Protein AF-A0A2W4PK71-F1 (afdb_monomer_lite)

Radius of gyration: 45.92 Å; chains: 1; bounding box: 106×25×136 Å

pLDDT: mean 79.55, std 15.67, range [43.38, 96.06]

Structure (mmCIF, N/CA/C/O backbone):
data_AF-A0A2W4PK71-F1
#
_entry.id   AF-A0A2W4PK71-F1
#
loop_
_atom_site.group_PDB
_atom_site.id
_atom_site.type_symbol
_atom_site.label_atom_id
_atom_site.label_alt_id
_atom_site.label_comp_id
_atom_site.label_asym_id
_atom_site.label_entity_id
_atom_site.label_seq_id
_atom_site.pdbx_PDB_ins_code
_atom_site.Cartn_x
_atom_site.Cartn_y
_atom_site.Cartn_z
_atom_site.occupancy
_atom_site.B_iso_or_equiv
_atom_site.auth_seq_id
_atom_site.auth_comp_id
_atom_site.auth_asym_id
_atom_site.auth_atom_id
_atom_site.pdbx_PDB_model_num
ATOM 1 N N . MET A 1 1 ? 12.249 1.395 -29.328 1.00 83.50 1 MET A N 1
ATOM 2 C CA . MET A 1 1 ? 13.472 1.569 -30.138 1.00 83.50 1 MET A CA 1
ATOM 3 C C . MET A 1 1 ? 14.227 2.794 -29.646 1.00 83.50 1 MET A C 1
ATOM 5 O O . MET A 1 1 ? 13.610 3.638 -28.986 1.00 83.50 1 MET A O 1
ATOM 9 N N . SER A 1 2 ? 15.537 2.849 -29.885 1.00 88.56 2 SER A N 1
ATOM 10 C CA . SER A 1 2 ? 16.340 4.045 -29.620 1.00 88.56 2 SER A CA 1
ATOM 11 C C . SER A 1 2 ? 15.931 5.178 -30.562 1.00 88.56 2 SER A C 1
ATOM 13 O O . SER A 1 2 ? 15.361 4.944 -31.632 1.00 88.56 2 SER A O 1
ATOM 15 N N . ARG A 1 3 ? 16.156 6.418 -30.132 1.00 90.94 3 ARG A N 1
ATOM 16 C CA . ARG A 1 3 ? 15.997 7.608 -30.974 1.00 90.94 3 ARG A CA 1
ATOM 17 C C . ARG A 1 3 ? 17.263 7.809 -31.824 1.00 90.94 3 ARG A C 1
ATOM 19 O O . ARG A 1 3 ? 18.341 7.396 -31.398 1.00 90.94 3 ARG A O 1
ATOM 26 N N . PRO A 1 4 ? 17.172 8.446 -33.006 1.00 86.12 4 PRO A N 1
ATOM 27 C CA . PRO A 1 4 ? 18.359 8.792 -33.785 1.00 86.12 4 PRO A CA 1
ATOM 28 C C . PRO A 1 4 ? 19.346 9.615 -32.945 1.00 86.12 4 PRO A C 1
ATOM 30 O O . PRO A 1 4 ? 18.946 10.593 -32.319 1.00 86.12 4 PRO A O 1
ATOM 33 N N . GLY A 1 5 ? 20.616 9.204 -32.915 1.00 86.00 5 GLY A N 1
ATOM 34 C CA . GLY A 1 5 ? 21.666 9.864 -32.127 1.00 86.00 5 GLY A CA 1
ATOM 35 C C . GLY A 1 5 ? 21.637 9.590 -30.615 1.00 86.00 5 GLY A C 1
ATOM 36 O O . GLY A 1 5 ? 22.481 10.121 -29.903 1.00 86.00 5 GLY A O 1
ATOM 37 N N . GLU A 1 6 ? 20.706 8.772 -30.112 1.00 89.50 6 GLU A N 1
ATOM 38 C CA . GLU A 1 6 ? 20.666 8.355 -28.703 1.00 89.50 6 GLU A CA 1
ATOM 39 C C . GLU A 1 6 ? 21.718 7.267 -28.451 1.00 89.50 6 GLU A C 1
ATOM 41 O O . GLU A 1 6 ? 21.693 6.211 -29.090 1.00 89.50 6 GLU A O 1
ATOM 46 N N . GLY A 1 7 ? 22.63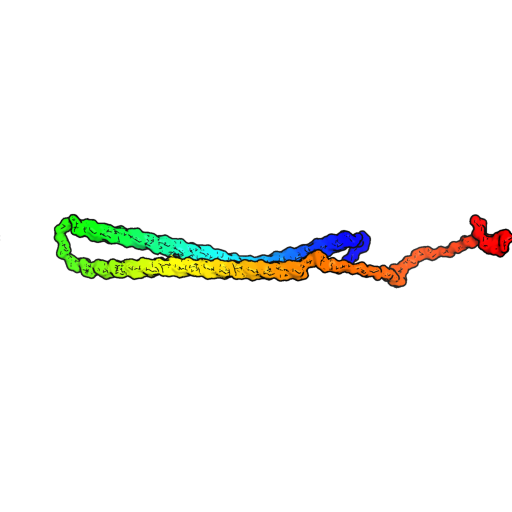7 7.511 -27.514 1.00 89.50 7 GLY A N 1
ATOM 47 C CA . GLY A 1 7 ? 23.593 6.496 -27.073 1.00 89.50 7 GLY A CA 1
ATOM 48 C C . GLY A 1 7 ? 22.909 5.360 -26.303 1.00 89.50 7 GLY A C 1
ATOM 49 O O . GLY A 1 7 ? 21.821 5.528 -25.749 1.00 89.50 7 GLY A O 1
ATOM 50 N N . GLU A 1 8 ? 23.557 4.193 -26.213 1.00 87.12 8 GLU A N 1
ATOM 51 C CA . GLU A 1 8 ? 23.006 3.039 -25.478 1.00 87.12 8 GLU A CA 1
ATOM 52 C C . GLU A 1 8 ? 22.708 3.376 -24.006 1.00 87.12 8 GLU A C 1
ATOM 54 O O . GLU A 1 8 ? 21.678 2.962 -23.471 1.00 87.12 8 GLU A O 1
ATOM 59 N N . GLY A 1 9 ? 23.582 4.160 -23.360 1.00 87.94 9 GLY A N 1
ATOM 60 C CA . GLY A 1 9 ? 23.415 4.590 -21.969 1.00 87.94 9 GLY A CA 1
ATOM 61 C C . GLY A 1 9 ? 22.134 5.397 -21.750 1.00 87.94 9 GLY A C 1
ATOM 62 O O . GLY A 1 9 ? 21.338 5.055 -20.874 1.00 87.94 9 GLY A O 1
ATOM 63 N N . ASP A 1 10 ? 21.892 6.402 -22.594 1.00 91.25 10 ASP A N 1
ATOM 64 C CA . ASP A 1 10 ? 20.689 7.241 -22.535 1.00 91.25 10 ASP A CA 1
ATOM 65 C C . ASP A 1 10 ? 19.427 6.426 -22.831 1.00 91.25 10 ASP A C 1
ATOM 67 O O . ASP A 1 10 ? 18.414 6.547 -22.134 1.00 91.25 10 ASP A O 1
ATOM 71 N N . PHE A 1 11 ? 19.505 5.516 -23.809 1.00 90.69 11 PHE A N 1
ATOM 72 C CA . PHE A 1 11 ? 18.411 4.606 -24.130 1.00 90.69 11 PHE A CA 1
ATOM 73 C C . PHE A 1 11 ? 18.057 3.698 -22.945 1.00 90.69 11 PHE A C 1
ATOM 75 O O . PHE A 1 11 ? 16.880 3.561 -22.592 1.00 90.69 11 PHE A O 1
ATOM 82 N N . ARG A 1 12 ? 19.065 3.099 -22.296 1.00 89.31 12 ARG A N 1
ATOM 83 C CA . ARG A 1 12 ? 18.880 2.249 -21.112 1.00 89.31 12 ARG A CA 1
ATOM 84 C C . ARG A 1 12 ? 18.295 3.047 -19.950 1.00 89.31 12 ARG A C 1
ATOM 86 O O . ARG A 1 12 ? 17.331 2.585 -19.342 1.00 89.31 12 ARG A O 1
ATOM 93 N N . ALA A 1 13 ? 18.817 4.242 -19.678 1.00 90.12 13 ALA A N 1
ATOM 94 C CA . ALA A 1 13 ? 18.309 5.116 -18.622 1.00 90.12 13 ALA A CA 1
ATOM 95 C C . ALA A 1 13 ? 16.833 5.481 -18.849 1.00 90.12 13 ALA A C 1
ATOM 97 O O . ALA A 1 13 ? 16.014 5.364 -17.936 1.00 90.12 13 ALA A O 1
ATOM 98 N N . ARG A 1 14 ? 16.460 5.827 -20.087 1.00 91.38 14 ARG A N 1
ATOM 99 C CA . ARG A 1 14 ? 15.072 6.128 -20.458 1.00 91.38 14 ARG A CA 1
ATOM 100 C C . ARG A 1 14 ? 14.140 4.932 -20.269 1.00 91.38 14 ARG A C 1
ATOM 102 O O . ARG A 1 14 ? 13.026 5.101 -19.777 1.00 91.38 14 ARG A O 1
ATOM 109 N N . LEU A 1 15 ? 14.569 3.727 -20.648 1.00 90.44 15 LEU A N 1
ATOM 110 C CA . LEU A 1 15 ? 13.780 2.511 -20.434 1.00 90.44 15 LEU A CA 1
ATOM 111 C C . LEU A 1 15 ? 13.607 2.189 -18.947 1.00 90.44 15 LEU A C 1
ATOM 113 O O . LEU A 1 15 ? 12.507 1.836 -18.526 1.00 90.44 15 LEU A O 1
ATOM 117 N N . GLN A 1 16 ? 14.667 2.334 -18.150 1.00 88.81 16 GLN A N 1
ATOM 118 C CA . GLN A 1 16 ? 14.604 2.123 -16.705 1.00 88.81 16 GLN A CA 1
ATOM 119 C C . GLN A 1 16 ? 13.666 3.122 -16.027 1.00 88.81 16 GLN A C 1
ATOM 121 O O . GLN A 1 16 ? 12.879 2.719 -15.172 1.00 88.81 16 GLN A O 1
ATOM 126 N N . LEU A 1 17 ? 13.715 4.399 -16.420 1.00 90.75 17 LEU A N 1
ATOM 127 C CA . LEU A 1 17 ? 12.798 5.421 -15.919 1.00 90.75 17 LEU A CA 1
ATOM 128 C C . LEU A 1 17 ? 11.346 5.062 -16.250 1.00 90.75 17 LEU A C 1
ATOM 130 O O . LEU A 1 17 ? 10.533 4.950 -15.340 1.00 90.75 17 LEU A O 1
ATOM 134 N N . ALA A 1 18 ? 11.045 4.764 -17.517 1.00 89.50 18 ALA A N 1
ATOM 135 C CA . ALA A 1 18 ? 9.696 4.383 -17.935 1.00 89.50 18 ALA A CA 1
ATOM 136 C C . ALA A 1 18 ? 9.184 3.118 -17.215 1.00 89.50 18 ALA A C 1
ATOM 138 O O . ALA A 1 18 ? 8.002 3.011 -16.887 1.00 89.50 18 ALA A O 1
ATOM 139 N N . ALA A 1 19 ? 10.063 2.147 -16.944 1.00 87.75 19 ALA A N 1
ATOM 140 C CA . ALA A 1 19 ? 9.710 0.951 -16.182 1.00 87.75 19 ALA A CA 1
ATOM 141 C C . ALA A 1 19 ? 9.391 1.265 -14.710 1.00 87.75 19 ALA A C 1
ATOM 143 O O . ALA A 1 19 ? 8.444 0.697 -14.164 1.00 87.75 19 ALA A O 1
ATOM 144 N N . ARG A 1 20 ? 10.147 2.176 -14.078 1.00 87.25 20 ARG A N 1
ATOM 145 C CA . ARG A 1 20 ? 9.869 2.659 -12.715 1.00 87.25 20 ARG A CA 1
ATOM 146 C C . ARG A 1 20 ? 8.548 3.416 -12.658 1.00 87.25 20 ARG A C 1
ATOM 148 O O . ARG A 1 20 ? 7.697 3.041 -11.867 1.00 87.25 20 ARG A O 1
ATOM 155 N N . GLU A 1 21 ? 8.334 4.371 -13.562 1.00 90.81 21 GLU A N 1
ATOM 156 C CA . GLU A 1 21 ? 7.080 5.131 -13.655 1.00 90.81 21 GLU A CA 1
ATOM 157 C C . GLU A 1 21 ? 5.869 4.209 -13.822 1.00 90.81 21 GLU A C 1
ATOM 159 O O . GLU A 1 21 ? 4.847 4.380 -13.158 1.00 90.81 21 GLU A O 1
ATOM 164 N N . LYS A 1 22 ? 5.987 3.178 -14.670 1.00 89.19 22 LYS A N 1
ATOM 165 C CA . LYS A 1 22 ? 4.933 2.173 -14.826 1.00 89.19 22 LYS A CA 1
ATOM 166 C C . LYS A 1 22 ? 4.697 1.392 -13.533 1.00 89.19 22 LYS A C 1
ATOM 168 O O . LYS A 1 22 ? 3.546 1.159 -13.179 1.00 89.19 22 LYS A O 1
ATOM 173 N N . ARG A 1 23 ? 5.759 0.975 -12.837 1.00 87.06 23 ARG A N 1
ATOM 174 C CA . ARG A 1 23 ? 5.642 0.267 -11.554 1.00 87.06 23 ARG A CA 1
ATOM 175 C C . ARG A 1 23 ? 4.929 1.130 -10.519 1.00 87.06 23 ARG A C 1
ATOM 177 O O . ARG A 1 23 ? 3.971 0.658 -9.914 1.00 87.06 23 ARG A O 1
ATOM 184 N N . ASP A 1 24 ? 5.351 2.380 -10.374 1.00 87.88 24 ASP A N 1
ATOM 185 C CA . ASP A 1 24 ? 4.780 3.323 -9.415 1.00 87.88 24 ASP A CA 1
ATOM 186 C C . ASP A 1 24 ? 3.299 3.578 -9.724 1.00 87.88 24 ASP A C 1
ATOM 188 O O . ASP A 1 24 ? 2.458 3.487 -8.831 1.00 87.88 24 ASP A O 1
ATOM 192 N N . ALA A 1 25 ? 2.946 3.752 -11.002 1.00 91.06 25 ALA A N 1
ATOM 193 C CA . ALA A 1 25 ? 1.557 3.908 -11.425 1.00 91.06 25 ALA A CA 1
ATOM 194 C C . ALA A 1 25 ? 0.679 2.686 -11.091 1.00 91.06 25 ALA A C 1
ATOM 196 O O . ALA A 1 25 ? -0.468 2.851 -10.674 1.00 91.06 25 ALA A O 1
ATOM 197 N N . GLU A 1 26 ? 1.179 1.455 -11.255 1.00 90.56 26 GLU A N 1
ATOM 198 C CA . GLU A 1 26 ? 0.418 0.253 -10.879 1.00 90.56 26 GLU A CA 1
ATOM 199 C C . GLU A 1 26 ? 0.292 0.100 -9.353 1.00 90.56 26 GLU A C 1
ATOM 201 O O . GLU A 1 26 ? -0.779 -0.263 -8.858 1.00 90.56 26 GLU A O 1
ATOM 206 N N . VAL A 1 27 ? 1.343 0.424 -8.590 1.00 89.44 27 VAL A N 1
ATOM 207 C CA . VAL A 1 27 ? 1.290 0.443 -7.117 1.00 89.44 27 VAL A CA 1
ATOM 208 C C . VAL A 1 27 ? 0.278 1.477 -6.627 1.00 89.44 27 VAL A C 1
ATOM 210 O O . VAL A 1 27 ? -0.539 1.179 -5.754 1.00 89.44 27 VAL A O 1
ATOM 213 N N . ASP A 1 28 ? 0.262 2.670 -7.215 1.00 89.56 28 ASP A N 1
ATOM 214 C CA . ASP A 1 28 ? -0.689 3.714 -6.848 1.00 89.56 28 ASP A CA 1
ATOM 215 C C . ASP A 1 28 ? -2.126 3.347 -7.224 1.00 89.56 28 ASP A C 1
ATOM 2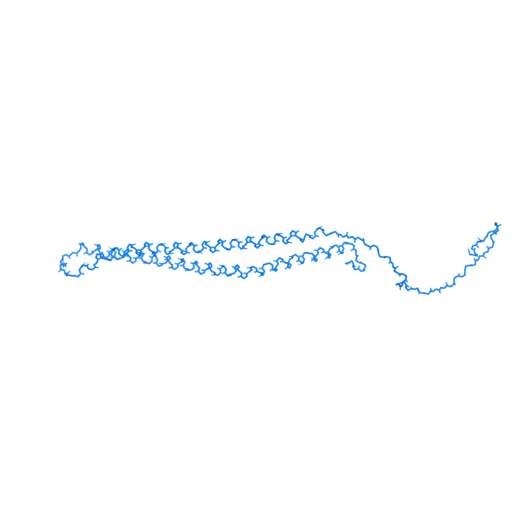17 O O . ASP A 1 28 ? -3.044 3.604 -6.443 1.00 89.56 28 ASP A O 1
ATOM 221 N N . ARG A 1 29 ? -2.347 2.653 -8.347 1.00 94.19 29 ARG A N 1
ATOM 222 C CA . ARG A 1 29 ? -3.664 2.078 -8.670 1.00 94.19 29 ARG A CA 1
ATOM 223 C C . ARG A 1 29 ? -4.120 1.063 -7.628 1.00 94.19 29 ARG A C 1
ATOM 225 O O . ARG A 1 29 ? -5.290 1.083 -7.242 1.00 94.19 29 ARG A O 1
ATOM 232 N N . LEU A 1 30 ? -3.226 0.192 -7.152 1.00 92.00 30 LEU A N 1
ATOM 233 C CA . LEU A 1 30 ? -3.541 -0.725 -6.054 1.00 92.00 30 LEU A CA 1
ATOM 234 C C . LEU A 1 30 ? -3.905 0.067 -4.795 1.00 92.00 30 LEU A C 1
ATOM 236 O O . LEU A 1 30 ? -4.984 -0.135 -4.243 1.00 92.00 30 LEU A O 1
ATOM 240 N N . ARG A 1 31 ? -3.098 1.047 -4.386 1.00 86.56 31 ARG A N 1
ATOM 241 C CA . ARG A 1 31 ? -3.419 1.896 -3.225 1.00 86.56 31 ARG A CA 1
ATOM 242 C C . ARG A 1 31 ? -4.782 2.571 -3.363 1.00 86.56 31 ARG A C 1
ATOM 244 O O . ARG A 1 31 ? -5.593 2.483 -2.445 1.00 86.56 31 ARG A O 1
ATOM 251 N N . GLN A 1 32 ? -5.082 3.167 -4.515 1.00 93.56 32 GLN A N 1
ATOM 252 C CA . GLN A 1 32 ? -6.374 3.805 -4.786 1.00 93.56 32 GLN A CA 1
ATOM 253 C C . GLN A 1 32 ? -7.543 2.812 -4.738 1.00 93.56 32 GLN A C 1
ATOM 255 O O . GLN A 1 32 ? -8.611 3.147 -4.230 1.00 93.56 32 GLN A O 1
ATOM 260 N N . LYS A 1 33 ? -7.346 1.576 -5.210 1.00 94.19 33 LYS A N 1
ATOM 261 C CA . LYS A 1 33 ? -8.362 0.515 -5.172 1.00 94.19 33 LYS A CA 1
ATOM 262 C C . LYS A 1 33 ? -8.697 0.070 -3.743 1.00 94.19 33 LYS A C 1
ATOM 264 O O . LYS A 1 33 ? -9.858 -0.226 -3.454 1.00 94.19 33 LYS A O 1
ATOM 269 N N . TYR A 1 34 ? -7.705 0.006 -2.855 1.00 90.31 34 TYR A N 1
ATOM 270 C CA . TYR A 1 34 ? -7.883 -0.467 -1.474 1.00 90.31 34 TYR A CA 1
ATOM 271 C C . TYR A 1 34 ? -8.199 0.658 -0.476 1.00 90.31 34 TYR A C 1
ATOM 273 O O . TYR A 1 34 ? -8.891 0.409 0.513 1.00 90.31 34 TYR A O 1
ATOM 281 N N . ALA A 1 35 ? -7.786 1.898 -0.756 1.00 90.44 35 ALA A N 1
ATOM 282 C CA . ALA A 1 35 ? -8.040 3.077 0.073 1.00 90.44 35 ALA A CA 1
ATOM 283 C C . ALA A 1 35 ? -9.504 3.238 0.536 1.00 90.44 35 ALA A C 1
ATOM 285 O O . ALA A 1 35 ? -9.713 3.404 1.739 1.00 90.44 35 ALA A O 1
ATOM 286 N N . PRO A 1 36 ? -10.540 3.150 -0.328 1.00 95.69 36 PRO A N 1
ATOM 287 C CA . PRO A 1 36 ? -11.923 3.307 0.128 1.00 95.69 36 PRO A CA 1
ATOM 288 C C . PRO A 1 36 ? -12.3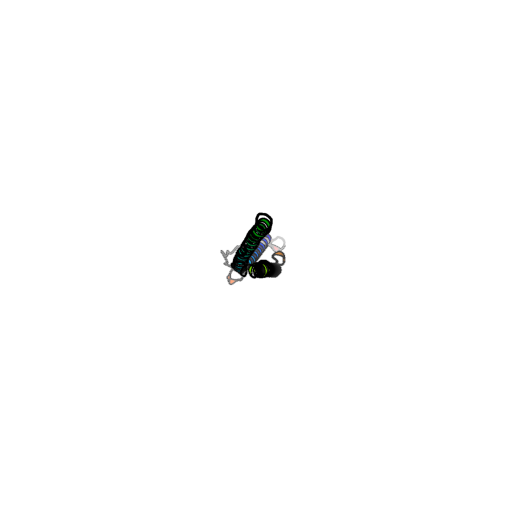67 2.183 1.073 1.00 95.69 36 PRO A C 1
ATOM 290 O O . PRO A 1 36 ? -13.128 2.433 2.007 1.00 95.69 36 PRO A O 1
ATOM 293 N N . LYS A 1 37 ? -11.873 0.955 0.874 1.00 92.44 37 LYS A N 1
ATOM 294 C CA . LYS A 1 37 ? -12.193 -0.189 1.740 1.00 92.44 37 LYS A CA 1
ATOM 295 C C . LYS A 1 37 ? -11.541 -0.044 3.115 1.00 92.44 37 LYS A C 1
ATOM 297 O O . LYS A 1 37 ? -12.222 -0.214 4.124 1.00 92.44 37 LYS A O 1
ATOM 302 N N . LEU A 1 38 ? -10.256 0.320 3.153 1.00 88.69 38 LEU A N 1
ATOM 303 C CA . LEU A 1 38 ? -9.535 0.589 4.400 1.00 88.69 38 LEU A CA 1
ATOM 304 C C . LEU A 1 38 ? -10.170 1.750 5.165 1.00 88.69 38 LEU A C 1
ATOM 306 O O . LEU A 1 38 ? -10.446 1.609 6.352 1.00 88.69 38 LEU A O 1
ATOM 310 N N . LYS A 1 39 ? -10.496 2.848 4.474 1.00 91.44 39 LYS A N 1
ATOM 311 C CA . LYS A 1 39 ? -11.196 3.989 5.074 1.00 91.44 39 LYS A CA 1
ATOM 312 C C . LYS A 1 39 ? -12.542 3.578 5.670 1.00 91.44 39 LYS A C 1
ATOM 314 O O . LYS A 1 39 ? -12.834 3.917 6.808 1.00 91.44 39 LYS A O 1
ATOM 319 N N . SER A 1 40 ? -13.336 2.789 4.943 1.00 95.44 40 SER A N 1
ATOM 320 C CA . SER A 1 40 ? -14.622 2.295 5.450 1.00 95.44 40 SER A CA 1
ATOM 321 C C . SER A 1 40 ? -14.466 1.460 6.725 1.00 95.44 40 SER A C 1
ATOM 323 O O . SER A 1 40 ? -15.236 1.638 7.668 1.00 95.44 40 SER A O 1
ATOM 325 N N . LEU A 1 41 ? -13.462 0.578 6.788 1.00 92.06 41 LEU A N 1
ATOM 326 C CA . LEU A 1 41 ? -13.182 -0.217 7.986 1.00 92.06 41 LEU A CA 1
ATOM 327 C C . LEU A 1 41 ? -12.666 0.641 9.149 1.00 92.06 41 LEU A C 1
ATOM 329 O O . LEU A 1 41 ? -13.080 0.427 10.284 1.00 92.06 41 LEU A O 1
ATOM 333 N N . GLN A 1 42 ? -11.824 1.640 8.883 1.00 90.62 42 GLN A N 1
ATOM 334 C CA . GLN A 1 42 ? -11.360 2.595 9.896 1.00 90.62 42 GLN A CA 1
ATOM 335 C C . GLN A 1 42 ? -12.518 3.423 10.470 1.00 90.62 42 GLN A C 1
ATOM 337 O O . GLN A 1 42 ? -12.625 3.572 11.687 1.00 90.62 42 GLN A O 1
ATOM 342 N N . ASP A 1 43 ? -13.435 3.892 9.621 1.00 96.06 43 ASP A N 1
ATOM 343 C CA . ASP A 1 43 ? -14.639 4.607 10.052 1.00 96.06 43 ASP A CA 1
ATOM 344 C C . ASP A 1 43 ? -15.560 3.699 10.890 1.00 96.06 43 ASP A C 1
ATOM 346 O O . ASP A 1 43 ? -16.147 4.136 11.884 1.00 96.06 43 ASP A O 1
ATOM 350 N N . GLN A 1 44 ? -15.686 2.417 10.519 1.00 94.12 44 GLN A N 1
ATOM 351 C CA . GLN A 1 44 ? -16.412 1.417 11.313 1.00 94.12 44 GLN A CA 1
ATOM 352 C C . GLN A 1 44 ? -15.745 1.192 12.673 1.00 94.12 44 GLN A C 1
ATOM 354 O O . GLN A 1 44 ? -16.440 1.182 13.690 1.00 94.12 44 GLN A O 1
ATOM 359 N N . ARG A 1 45 ? -14.413 1.076 12.705 1.00 93.19 45 ARG A N 1
ATOM 360 C CA . ARG A 1 45 ? -13.626 0.925 13.933 1.00 93.19 45 ARG A CA 1
ATOM 361 C C . ARG A 1 45 ? -13.850 2.099 14.876 1.00 93.19 45 ARG A C 1
ATOM 363 O O . ARG A 1 45 ? -14.136 1.893 16.050 1.00 93.19 45 ARG A O 1
ATOM 370 N N . LEU A 1 46 ? -13.784 3.326 14.358 1.00 93.75 46 LEU A N 1
ATOM 371 C CA . LEU A 1 46 ? -14.002 4.540 15.143 1.00 93.75 46 LEU A CA 1
ATOM 372 C C . LEU A 1 46 ? -15.393 4.538 15.799 1.00 93.75 46 LEU A C 1
ATOM 374 O O . LEU A 1 46 ? -15.517 4.793 16.996 1.00 93.75 46 LEU A O 1
ATOM 378 N N . LYS A 1 47 ? -16.438 4.179 15.043 1.00 95.19 47 LYS A N 1
ATOM 379 C CA . LYS A 1 47 ? -17.807 4.056 15.572 1.00 95.19 47 LYS A CA 1
ATOM 380 C C . LYS A 1 47 ? -17.934 2.945 16.617 1.00 95.19 47 LYS A C 1
ATOM 382 O O . LYS A 1 47 ? -18.638 3.123 17.610 1.00 95.19 47 LYS A O 1
ATOM 387 N N . ALA A 1 48 ? -17.270 1.810 16.402 1.00 92.31 48 ALA A N 1
ATOM 388 C CA . ALA A 1 48 ? -17.262 0.699 17.349 1.00 92.31 48 ALA A CA 1
ATOM 389 C C . ALA A 1 48 ? -16.558 1.087 18.660 1.00 92.31 48 ALA A C 1
ATOM 391 O O . ALA A 1 48 ? -17.115 0.871 19.732 1.00 92.31 48 ALA A O 1
ATOM 392 N N . MET A 1 49 ? -15.416 1.778 18.596 1.00 90.62 49 MET A N 1
ATOM 393 C CA . MET A 1 49 ? -14.730 2.303 19.783 1.00 90.62 49 MET A CA 1
ATOM 394 C C . MET A 1 49 ? -15.580 3.323 20.548 1.00 90.62 49 MET A C 1
ATOM 396 O O . MET A 1 49 ? -15.680 3.248 21.768 1.00 90.62 49 MET A O 1
ATOM 400 N N . GLN A 1 50 ? -16.261 4.235 19.848 1.00 93.38 50 GLN A N 1
ATOM 401 C CA . GLN A 1 50 ? -17.205 5.167 20.483 1.00 93.38 50 GLN A CA 1
ATOM 402 C C . GLN A 1 50 ? -18.377 4.447 21.162 1.00 93.38 50 GLN A C 1
ATOM 404 O O . GLN A 1 50 ? -18.967 4.954 22.115 1.00 93.38 50 GLN A O 1
ATOM 409 N N . ARG A 1 51 ? -18.776 3.275 20.659 1.00 92.19 51 ARG A N 1
ATOM 410 C CA . ARG A 1 51 ? -19.790 2.445 21.309 1.00 92.19 51 ARG A CA 1
ATOM 411 C C . ARG A 1 51 ? -19.246 1.788 22.576 1.00 92.19 51 ARG A C 1
ATOM 413 O O . ARG A 1 51 ? -19.933 1.859 23.588 1.00 92.19 51 ARG A O 1
ATOM 420 N N . VAL A 1 52 ? -18.037 1.225 22.529 1.00 92.56 52 VAL A N 1
ATOM 421 C CA . VAL A 1 52 ? -17.358 0.665 23.711 1.00 92.56 52 VAL A CA 1
ATOM 422 C C . VAL A 1 52 ? -17.268 1.709 24.819 1.00 92.56 52 VAL A C 1
ATOM 424 O O . VAL A 1 52 ? -17.645 1.424 25.951 1.00 92.56 52 VAL A O 1
ATOM 427 N N . GLU A 1 53 ? -16.844 2.931 24.491 1.00 91.06 53 GLU A N 1
ATOM 428 C CA . GLU A 1 53 ? -16.716 4.001 25.484 1.00 91.06 53 GLU A CA 1
ATOM 429 C C . GLU A 1 53 ? -18.065 4.336 26.136 1.00 91.06 53 GLU A C 1
ATOM 431 O O . GLU A 1 53 ? -18.180 4.343 27.358 1.00 91.06 53 GLU A O 1
ATOM 436 N N . ARG A 1 54 ? -19.129 4.491 25.335 1.00 91.38 54 ARG A N 1
ATOM 437 C CA . ARG A 1 54 ? -20.482 4.745 25.859 1.00 91.38 54 ARG A CA 1
ATOM 438 C C . ARG A 1 54 ? -20.997 3.621 26.756 1.00 91.38 54 ARG A C 1
ATOM 440 O O . ARG A 1 54 ? -21.627 3.895 27.775 1.00 91.38 54 ARG A O 1
ATOM 447 N N . GLU A 1 55 ? -20.773 2.363 26.381 1.00 89.50 55 GLU A N 1
ATOM 448 C CA . GLU A 1 55 ? -21.212 1.216 27.184 1.00 89.50 55 GLU A CA 1
ATOM 449 C C . GLU A 1 55 ? -20.403 1.109 28.492 1.00 89.50 55 GLU A C 1
ATOM 451 O O . GLU A 1 55 ? -20.975 0.829 29.549 1.00 89.50 55 GLU A O 1
ATOM 456 N N . ARG A 1 56 ? -19.102 1.436 28.465 1.00 87.19 56 ARG A N 1
ATOM 457 C CA . ARG A 1 56 ? -18.259 1.533 29.669 1.00 87.19 56 ARG A CA 1
ATOM 458 C C . ARG A 1 56 ? -18.714 2.654 30.603 1.00 87.19 56 ARG A C 1
ATOM 460 O O . ARG A 1 56 ? -18.837 2.428 31.810 1.00 87.19 56 ARG A O 1
ATOM 467 N N . GLU A 1 57 ? -19.006 3.837 30.065 1.00 87.94 57 GLU A N 1
ATOM 468 C CA . GLU A 1 57 ? -19.533 4.969 30.833 1.00 87.94 57 GLU A CA 1
ATOM 469 C C . GLU A 1 57 ? -20.859 4.610 31.517 1.00 87.94 57 GLU A C 1
ATOM 471 O O . GLU A 1 57 ? -20.992 4.816 32.726 1.00 87.94 57 GLU A O 1
ATOM 476 N N . GLN A 1 58 ? -21.809 4.002 30.796 1.00 82.44 58 GLN A N 1
ATOM 477 C CA . GLN A 1 58 ? -23.087 3.549 31.363 1.00 82.44 58 GLN A CA 1
ATOM 478 C C . GLN A 1 58 ? -22.875 2.545 32.500 1.00 82.44 58 GLN A C 1
ATOM 480 O O . GLN A 1 58 ? -23.341 2.779 33.619 1.00 82.44 58 GLN A O 1
ATOM 485 N N . ALA A 1 59 ? -22.074 1.502 32.262 1.00 80.75 59 ALA A N 1
ATOM 486 C CA . ALA A 1 59 ? -21.748 0.509 33.281 1.00 80.75 59 ALA A CA 1
ATOM 487 C C . ALA A 1 59 ? -21.101 1.144 34.531 1.00 80.75 59 ALA A C 1
ATOM 489 O O . ALA A 1 59 ? -21.342 0.699 35.656 1.00 80.75 59 ALA A O 1
ATOM 490 N N . SER A 1 60 ? -20.294 2.201 34.372 1.00 78.31 60 SER A N 1
ATOM 491 C CA . SER A 1 60 ? -19.693 2.928 35.500 1.00 78.31 60 SER A CA 1
ATOM 492 C C . SER A 1 60 ? -20.706 3.784 36.279 1.00 78.31 60 SER A C 1
ATOM 494 O O . SER A 1 60 ? -20.745 3.720 37.511 1.00 78.31 60 SER A O 1
ATOM 496 N N . GLN A 1 61 ? -21.592 4.515 35.592 1.00 73.88 61 GLN A N 1
ATOM 497 C CA . GLN A 1 61 ? -22.640 5.331 36.218 1.00 73.88 61 GLN A CA 1
ATOM 498 C C . GLN A 1 61 ? -23.653 4.464 36.974 1.00 73.88 61 GLN A C 1
ATOM 500 O O . GLN A 1 61 ? -24.075 4.799 38.086 1.00 73.88 61 GLN A O 1
ATOM 505 N N . GLN A 1 62 ? -24.019 3.309 36.414 1.00 63.72 62 GLN A N 1
ATOM 506 C CA . GLN A 1 62 ? -24.896 2.347 37.073 1.00 63.72 62 GLN A CA 1
ATOM 507 C C . GLN A 1 62 ? -24.285 1.783 38.365 1.00 63.72 62 GLN A C 1
ATOM 509 O O . GLN A 1 62 ? -25.010 1.605 39.352 1.00 63.72 62 GLN A O 1
ATOM 514 N N . LYS A 1 63 ? -22.965 1.551 38.400 1.00 66.00 63 LYS A N 1
ATOM 515 C CA . LYS A 1 63 ? -22.249 1.131 39.617 1.00 66.00 63 LYS A CA 1
ATOM 516 C C . LYS A 1 63 ? -22.297 2.210 40.704 1.00 66.00 63 LYS A C 1
ATOM 518 O O . LYS A 1 63 ? -22.615 1.883 41.847 1.00 66.00 63 LYS A O 1
ATOM 523 N N . LEU A 1 64 ? -22.082 3.483 40.353 1.00 61.94 64 LEU A N 1
ATOM 524 C CA . LEU A 1 64 ? -22.161 4.611 41.296 1.00 61.94 64 LEU A CA 1
ATOM 525 C C . LEU A 1 64 ? -23.571 4.784 41.886 1.00 61.94 64 LEU A C 1
ATOM 527 O O . LEU A 1 64 ? -23.723 4.877 43.104 1.00 61.94 64 LEU A O 1
ATOM 531 N N . ASN A 1 65 ? -24.614 4.735 41.049 1.00 58.34 65 ASN A N 1
ATOM 532 C CA . ASN A 1 65 ? -26.008 4.820 41.505 1.00 58.34 65 ASN A CA 1
ATOM 533 C C . ASN A 1 65 ? -26.402 3.644 42.416 1.00 58.34 65 ASN A C 1
ATOM 535 O O . ASN A 1 65 ? -27.160 3.811 43.374 1.00 58.34 65 ASN A O 1
ATOM 539 N N . THR A 1 66 ? -25.865 2.450 42.150 1.00 57.88 66 THR A N 1
ATOM 540 C CA . THR A 1 66 ? -26.126 1.259 42.971 1.00 57.88 66 THR A CA 1
ATOM 541 C C . THR A 1 66 ? -25.442 1.371 44.336 1.00 57.88 66 THR A C 1
ATOM 543 O O . THR A 1 66 ? -26.098 1.131 45.351 1.00 57.88 66 THR A O 1
ATOM 546 N N . ALA A 1 67 ? -24.183 1.824 44.382 1.00 56.97 67 ALA A N 1
ATOM 547 C CA . ALA A 1 67 ? -23.451 2.080 45.625 1.00 56.97 67 ALA A CA 1
ATOM 548 C C . ALA A 1 67 ? -24.139 3.140 46.506 1.00 56.97 67 ALA A C 1
ATOM 550 O O . ALA A 1 67 ? -24.266 2.945 47.715 1.00 56.97 67 ALA A O 1
ATOM 551 N N . LEU A 1 68 ? -24.669 4.213 45.904 1.00 54.62 68 LEU A N 1
ATOM 552 C CA . LEU A 1 68 ? -25.440 5.232 46.626 1.00 54.62 68 LEU A CA 1
ATOM 553 C C . LEU A 1 68 ? -26.753 4.665 47.201 1.00 54.62 68 LEU A C 1
ATOM 555 O O . LEU A 1 68 ? -27.104 4.950 48.346 1.00 54.62 68 LEU A O 1
ATOM 559 N N . SER A 1 69 ? -27.465 3.827 46.435 1.00 50.50 69 SER A N 1
ATOM 560 C CA . SER A 1 69 ? -28.735 3.227 46.880 1.00 50.50 69 SER A CA 1
ATOM 561 C C . SER A 1 69 ? -28.559 2.197 48.005 1.00 50.50 69 SER A C 1
ATOM 563 O O . SER A 1 69 ? -29.394 2.125 48.911 1.00 50.50 69 SER A O 1
ATOM 565 N N . LEU A 1 70 ? -27.446 1.452 47.987 1.00 49.81 70 LEU A N 1
ATOM 566 C CA . LEU A 1 70 ? -27.051 0.523 49.048 1.00 49.81 70 LEU A CA 1
ATOM 567 C C . LEU A 1 70 ? -26.601 1.280 50.314 1.00 49.81 70 LEU A C 1
ATOM 569 O O . LEU A 1 70 ? -26.948 0.880 51.424 1.00 49.81 70 LEU A O 1
ATOM 573 N N . GLY A 1 71 ? -25.915 2.422 50.171 1.00 45.12 71 GLY A N 1
ATOM 574 C CA . GLY A 1 71 ? -25.521 3.281 51.298 1.00 45.12 71 GLY A CA 1
ATOM 575 C C . GLY A 1 71 ? -26.703 3.938 52.024 1.00 45.12 71 GLY A C 1
ATOM 576 O O . GLY A 1 71 ? -26.711 4.020 53.252 1.00 45.12 71 GLY A O 1
ATOM 577 N N . ALA A 1 72 ? -27.750 4.331 51.291 1.00 54.28 72 ALA A N 1
ATOM 578 C CA . ALA A 1 72 ? -28.963 4.906 51.879 1.00 54.28 72 ALA A CA 1
ATOM 579 C C . ALA A 1 72 ? -29.825 3.878 52.641 1.00 54.28 72 ALA A C 1
ATOM 581 O O . ALA A 1 72 ? -30.564 4.247 53.554 1.00 54.28 72 ALA A O 1
ATOM 582 N N . THR A 1 73 ? -29.736 2.587 52.303 1.00 50.72 73 THR A N 1
ATOM 583 C CA . THR A 1 73 ? -30.507 1.531 52.985 1.00 50.72 73 THR A CA 1
ATOM 584 C C . THR A 1 73 ? -29.845 1.043 54.271 1.00 50.72 73 THR A C 1
ATOM 586 O O . THR A 1 73 ? -30.556 0.700 55.214 1.00 50.72 73 THR A O 1
ATOM 589 N N . VAL A 1 74 ? -28.512 1.068 54.360 1.00 47.94 74 VAL A N 1
ATOM 590 C CA . VAL A 1 74 ? -27.792 0.665 55.583 1.00 47.94 74 VAL A CA 1
ATOM 591 C C . VAL A 1 74 ? -27.791 1.783 56.636 1.00 47.94 74 VAL A C 1
ATOM 593 O O . VAL A 1 74 ? -27.958 1.502 57.822 1.00 47.94 74 VAL A O 1
ATOM 596 N N . LEU A 1 75 ? -27.721 3.058 56.231 1.00 48.44 75 LEU A N 1
ATOM 597 C CA . LEU A 1 75 ? -27.779 4.193 57.169 1.00 48.44 75 LEU A CA 1
ATOM 598 C C . LEU A 1 75 ? -29.180 4.447 57.761 1.00 48.44 75 LEU A C 1
ATOM 600 O O . LEU A 1 75 ? -29.290 5.059 58.821 1.00 48.44 75 LEU A O 1
ATOM 604 N N . GLY A 1 76 ? -30.248 3.932 57.142 1.00 49.00 76 GLY A N 1
ATOM 605 C CA . GLY A 1 76 ? -31.614 4.003 57.680 1.00 49.00 76 GLY A CA 1
ATOM 606 C C . GLY A 1 76 ? -31.939 2.965 58.765 1.00 49.00 76 GLY A C 1
ATOM 607 O O . GLY A 1 76 ? -32.975 3.073 59.414 1.00 49.00 76 GLY A O 1
ATOM 608 N N . ALA A 1 77 ? -31.077 1.963 58.979 1.00 52.81 77 ALA A N 1
ATOM 609 C CA . ALA A 1 77 ? -31.330 0.870 59.924 1.00 52.81 77 ALA A CA 1
ATOM 610 C C . ALA A 1 77 ? -30.757 1.113 61.335 1.00 52.81 77 ALA A C 1
ATOM 612 O O . ALA A 1 77 ? -31.109 0.388 62.263 1.00 52.81 77 ALA A O 1
ATOM 613 N N . LEU A 1 78 ? -29.908 2.132 61.522 1.00 47.69 78 LEU A N 1
ATOM 614 C CA . LEU A 1 78 ? -29.217 2.389 62.797 1.00 47.69 78 LEU A CA 1
ATOM 615 C C . LEU A 1 78 ? -29.684 3.659 63.532 1.00 47.69 78 LEU A C 1
ATOM 617 O O . LEU A 1 78 ? -29.272 3.891 64.665 1.00 47.69 78 LEU A O 1
ATOM 621 N N . LEU A 1 79 ? -30.599 4.443 62.951 1.00 45.84 79 LEU A N 1
ATOM 622 C CA . LEU A 1 79 ? -31.177 5.638 63.575 1.00 45.84 79 LEU A CA 1
ATOM 623 C C . LEU A 1 79 ? -32.710 5.574 63.582 1.00 45.84 79 LEU A C 1
ATOM 625 O O . LEU A 1 79 ? -33.373 6.009 62.649 1.00 45.84 79 LEU A O 1
ATOM 629 N N . GLY A 1 80 ? -33.271 5.100 64.694 1.00 43.38 80 GLY A N 1
ATOM 630 C CA . GLY A 1 80 ? -34.574 5.580 65.158 1.00 43.38 80 GLY A CA 1
ATOM 631 C C . GLY A 1 80 ? -35.813 4.817 64.684 1.00 43.38 80 GLY A C 1
ATOM 632 O O . GLY A 1 80 ? -36.421 5.123 63.669 1.00 43.38 80 GLY A O 1
ATOM 633 N N . ARG A 1 81 ? -36.250 3.894 65.546 1.00 48.84 81 ARG A N 1
ATOM 634 C CA . ARG A 1 81 ? -37.620 3.784 66.082 1.00 48.84 81 ARG A CA 1
ATOM 635 C C . ARG A 1 81 ? -38.766 4.132 65.107 1.00 48.84 81 ARG A C 1
ATOM 637 O O . ARG A 1 81 ? -39.115 5.293 64.939 1.00 48.84 81 ARG A O 1
ATOM 644 N N . LYS A 1 82 ? -39.491 3.068 64.719 1.00 53.94 82 LYS A N 1
ATOM 645 C CA . LYS A 1 82 ? -40.921 3.036 64.333 1.00 53.94 82 LYS A CA 1
ATOM 646 C C . LYS A 1 82 ? -41.225 3.219 62.839 1.00 53.94 82 LYS A C 1
ATOM 648 O O . LYS A 1 82 ? -41.631 4.291 62.422 1.00 53.94 82 LYS A O 1
ATOM 653 N N . VAL A 1 83 ? -41.196 2.125 62.065 1.00 44.34 83 VAL A N 1
ATOM 654 C CA . VAL A 1 83 ? -41.953 2.026 60.797 1.00 44.34 83 VAL A CA 1
ATOM 655 C C . VAL A 1 83 ? -42.472 0.595 60.582 1.00 44.34 83 VAL A C 1
ATOM 657 O O . VAL A 1 83 ? -41.990 -0.151 59.735 1.00 44.34 83 VAL A O 1
ATOM 660 N N . LEU A 1 84 ? -43.497 0.210 61.346 1.00 44.84 84 LEU A N 1
ATOM 661 C CA . LEU A 1 84 ? -44.517 -0.704 60.827 1.00 44.84 84 LEU A CA 1
ATOM 662 C C . LEU A 1 84 ? -45.411 0.145 59.916 1.00 44.84 84 LEU A C 1
ATOM 664 O O . LEU A 1 84 ? -46.319 0.822 60.386 1.00 44.84 84 LEU A O 1
ATOM 668 N N . SER A 1 85 ? -45.095 0.185 58.626 1.00 45.34 85 SER A N 1
ATOM 669 C CA . SER A 1 85 ? -45.984 0.720 57.597 1.00 45.34 85 SER A CA 1
ATOM 670 C C . SER A 1 85 ? -45.873 -0.174 56.368 1.00 45.34 85 SER A C 1
ATOM 672 O O . SER A 1 85 ? -44.779 -0.596 55.986 1.00 45.34 85 SER A O 1
ATOM 674 N N . SER A 1 86 ? -47.022 -0.504 55.790 1.00 47.69 86 SER A N 1
ATOM 675 C CA . SER A 1 86 ? -47.298 -1.516 54.761 1.00 47.69 86 SER A CA 1
ATOM 676 C C . SER A 1 86 ? -46.617 -1.293 53.397 1.00 47.69 86 SER A C 1
ATOM 678 O O . SER A 1 86 ? -46.947 -1.962 52.422 1.00 47.69 86 SER A O 1
ATOM 680 N N . THR A 1 87 ? -45.635 -0.397 53.307 1.00 52.69 87 THR A N 1
ATOM 681 C CA . THR A 1 87 ? -44.998 0.035 52.051 1.00 52.69 87 THR A CA 1
ATOM 682 C C . THR A 1 87 ? -43.695 -0.723 51.724 1.00 52.69 87 THR A C 1
ATOM 684 O O . THR A 1 87 ? -43.110 -0.532 50.661 1.00 52.69 87 THR A O 1
ATOM 687 N N . ASN A 1 88 ? -43.215 -1.619 52.596 1.00 46.16 88 ASN A N 1
ATOM 688 C CA . ASN A 1 88 ? -41.885 -2.244 52.461 1.00 46.16 88 ASN A CA 1
ATOM 689 C C . ASN A 1 88 ? -41.816 -3.539 51.623 1.00 46.16 88 ASN A C 1
ATOM 691 O O . ASN A 1 88 ? -40.715 -3.997 51.320 1.00 46.16 88 ASN A O 1
ATOM 695 N N . VAL A 1 89 ? -42.942 -4.106 51.179 1.00 45.97 89 VAL A N 1
ATOM 696 C CA . VAL A 1 89 ? -42.953 -5.378 50.420 1.00 45.97 89 VAL A CA 1
ATOM 697 C C . VAL A 1 89 ? -42.402 -5.223 48.987 1.00 45.97 89 VAL A C 1
ATOM 699 O O . VAL A 1 89 ? -41.893 -6.180 48.410 1.00 45.97 89 VAL A O 1
ATOM 702 N N . GLY A 1 90 ? -42.378 -4.007 48.427 1.00 50.88 90 GLY A N 1
ATOM 703 C CA . GLY A 1 90 ? -41.851 -3.750 47.076 1.00 50.88 90 GLY A CA 1
ATOM 704 C C . GLY A 1 90 ? -40.322 -3.641 46.952 1.00 50.88 90 GLY A C 1
ATOM 705 O O . GLY A 1 90 ? -39.813 -3.558 45.836 1.00 50.88 90 GLY A O 1
ATOM 706 N N . ARG A 1 91 ? -39.559 -3.612 48.058 1.00 49.31 91 ARG A N 1
ATOM 707 C CA . ARG A 1 91 ? -38.105 -3.325 48.012 1.00 49.31 91 ARG A CA 1
ATOM 708 C C . ARG A 1 91 ? -37.213 -4.564 47.881 1.00 49.31 91 ARG A C 1
ATOM 710 O O . ARG A 1 91 ? -36.118 -4.450 47.335 1.00 49.31 91 ARG A O 1
ATOM 717 N N . ALA A 1 92 ? -37.690 -5.751 48.264 1.00 45.91 92 ALA A N 1
ATOM 718 C CA . ALA A 1 92 ? -36.934 -7.003 48.118 1.00 45.91 92 ALA A CA 1
ATOM 719 C C . ALA A 1 92 ? -36.719 -7.409 46.642 1.00 45.91 92 ALA A C 1
ATOM 721 O O . ALA A 1 92 ? -35.709 -8.013 46.293 1.00 45.91 92 ALA A O 1
ATOM 722 N N . THR A 1 93 ? -37.613 -7.000 45.737 1.00 51.28 93 THR A N 1
ATOM 723 C CA . THR A 1 93 ? -37.497 -7.256 44.291 1.00 51.28 93 THR A CA 1
ATOM 724 C C . THR A 1 93 ? -36.476 -6.350 43.585 1.00 51.28 93 THR A C 1
ATOM 726 O O . THR A 1 93 ? -36.129 -6.607 42.432 1.00 51.28 93 THR A O 1
ATOM 729 N N . SER A 1 94 ? -35.990 -5.290 44.243 1.00 52.19 94 SER A N 1
ATOM 730 C CA . SER A 1 94 ? -35.103 -4.290 43.628 1.00 52.19 94 SER A CA 1
ATOM 731 C C . SER A 1 94 ? -33.623 -4.697 43.660 1.00 52.19 94 SER A C 1
ATOM 733 O O . SER A 1 94 ? -32.898 -4.428 42.702 1.00 52.19 94 SER A O 1
ATOM 735 N N . ALA A 1 95 ? -33.186 -5.417 44.702 1.00 50.88 95 ALA A N 1
ATOM 736 C CA . ALA A 1 95 ? -31.804 -5.895 44.854 1.00 50.88 95 ALA A CA 1
ATOM 737 C C . ALA A 1 95 ? -31.464 -7.069 43.908 1.00 50.88 95 ALA A C 1
ATOM 739 O O . ALA A 1 95 ? -30.385 -7.112 43.323 1.00 50.88 95 ALA A O 1
ATOM 740 N N . ALA A 1 96 ? -32.410 -7.988 43.674 1.00 53.78 96 ALA A N 1
ATOM 741 C CA . ALA A 1 96 ? -32.218 -9.092 42.726 1.00 53.78 96 ALA A CA 1
ATOM 742 C C . ALA A 1 96 ? -32.157 -8.607 41.261 1.00 53.78 96 ALA A C 1
ATOM 744 O O . ALA A 1 96 ? -31.324 -9.070 40.484 1.00 53.78 96 ALA A O 1
ATOM 745 N N . ARG A 1 97 ? -32.983 -7.616 40.881 1.00 57.75 97 ARG A N 1
ATOM 746 C CA . ARG A 1 97 ? -32.967 -7.029 39.525 1.00 57.75 97 ARG A CA 1
ATOM 747 C C . ARG A 1 97 ? -31.696 -6.235 39.220 1.00 57.75 97 ARG A C 1
ATOM 749 O O . ARG A 1 97 ? -31.288 -6.169 38.063 1.00 57.75 97 ARG A O 1
ATOM 756 N N . SER A 1 98 ? -31.079 -5.620 40.226 1.00 55.25 98 SER A N 1
ATOM 757 C CA . SER A 1 98 ? -29.862 -4.822 40.038 1.00 55.25 98 SER A CA 1
ATOM 758 C C . SER A 1 98 ? -28.633 -5.697 39.769 1.00 55.25 98 SER A C 1
ATOM 760 O O . SER A 1 98 ? -27.835 -5.340 38.907 1.00 55.25 98 SER A O 1
ATOM 762 N N . ALA A 1 99 ? -28.531 -6.886 40.375 1.00 57.62 99 ALA A N 1
ATOM 763 C CA . ALA A 1 99 ? -27.457 -7.843 40.081 1.00 57.62 99 ALA A CA 1
ATOM 764 C C . ALA A 1 99 ? -27.520 -8.404 38.642 1.00 57.62 99 ALA A C 1
ATOM 766 O O . ALA A 1 99 ? -26.506 -8.431 37.944 1.00 57.62 99 ALA A O 1
ATOM 767 N N . THR A 1 100 ? -28.709 -8.780 38.148 1.00 62.16 100 THR A N 1
ATOM 768 C CA . THR A 1 100 ? -28.882 -9.256 36.758 1.00 62.16 100 THR A CA 1
ATOM 769 C C . THR A 1 100 ? -28.575 -8.167 35.726 1.00 62.16 100 THR A C 1
ATOM 771 O O . THR A 1 100 ? -28.069 -8.461 34.644 1.00 62.16 100 THR A O 1
ATOM 774 N N . ARG A 1 1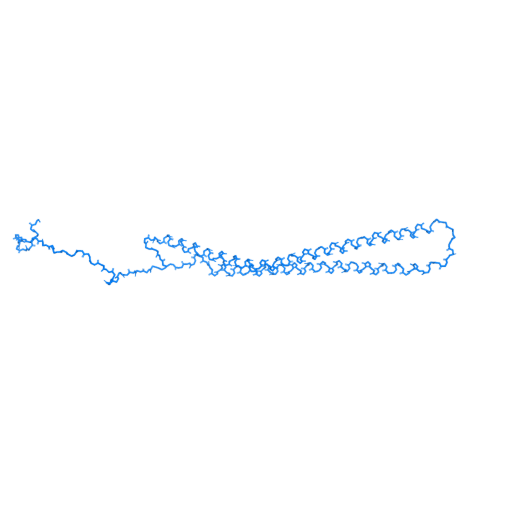01 ? -28.842 -6.896 36.058 1.00 64.12 101 ARG A N 1
ATOM 775 C CA . ARG A 1 101 ? -28.561 -5.760 35.170 1.00 64.12 101 ARG A CA 1
ATOM 776 C C . ARG A 1 101 ? -27.061 -5.473 35.042 1.00 64.12 101 ARG A C 1
ATOM 778 O O . ARG A 1 101 ? -26.597 -5.255 33.932 1.00 64.12 101 ARG A O 1
ATOM 785 N N . ILE A 1 102 ? -26.302 -5.576 36.134 1.00 63.78 102 ILE A N 1
ATOM 786 C CA . ILE A 1 102 ? -24.840 -5.373 36.134 1.00 63.78 102 ILE A CA 1
ATOM 787 C C . ILE A 1 102 ? -24.125 -6.436 35.285 1.00 63.78 102 ILE A C 1
ATOM 789 O O . ILE A 1 102 ? -23.223 -6.108 34.517 1.00 63.78 102 ILE A O 1
ATOM 793 N N . GLY A 1 103 ? -24.542 -7.704 35.384 1.00 69.75 103 GLY A N 1
ATOM 794 C CA . GLY A 1 103 ? -23.995 -8.772 34.538 1.00 69.75 103 GLY A CA 1
ATOM 795 C C . GLY A 1 103 ? -24.280 -8.549 33.049 1.00 69.75 103 GLY A C 1
ATOM 796 O O . GLY A 1 103 ? -23.417 -8.797 32.210 1.00 69.75 103 GLY A O 1
ATOM 797 N N . LYS A 1 104 ? -25.465 -8.017 32.723 1.00 76.44 104 LYS A N 1
ATOM 798 C CA . LYS A 1 104 ? -25.835 -7.647 31.353 1.00 76.44 104 LYS A CA 1
ATOM 799 C C . LYS A 1 104 ? -24.987 -6.486 30.819 1.00 76.44 104 LYS A C 1
ATOM 801 O O . LYS A 1 104 ? -24.462 -6.599 29.723 1.00 76.44 104 LYS A O 1
ATOM 806 N N . GLU A 1 105 ? -24.799 -5.427 31.605 1.00 76.81 105 GLU A N 1
ATOM 807 C CA . GLU A 1 105 ? -23.981 -4.260 31.229 1.00 76.81 105 GLU A CA 1
ATOM 808 C C . GLU A 1 105 ? -22.505 -4.646 30.984 1.00 76.81 105 GLU A C 1
ATOM 810 O O . GLU A 1 105 ? -21.894 -4.181 30.026 1.00 76.81 105 GLU A O 1
ATOM 815 N N . ALA A 1 106 ? -21.936 -5.552 31.790 1.00 78.88 106 ALA A N 1
ATOM 816 C CA . ALA A 1 106 ? -20.586 -6.078 31.556 1.00 78.88 106 ALA A CA 1
ATOM 817 C C . ALA A 1 106 ? -20.489 -6.929 30.273 1.00 78.88 106 ALA A C 1
ATOM 819 O O . ALA A 1 106 ? -19.502 -6.840 29.544 1.00 78.88 106 ALA A O 1
ATOM 820 N N . ALA A 1 107 ? -21.516 -7.733 29.979 1.00 84.62 107 ALA A N 1
ATOM 821 C CA . ALA A 1 107 ? -21.592 -8.509 28.742 1.00 84.62 107 ALA A CA 1
ATOM 822 C C . ALA A 1 107 ? -21.806 -7.626 27.499 1.00 84.62 107 ALA A C 1
ATOM 824 O O . ALA A 1 107 ? -21.367 -7.989 26.409 1.00 84.62 107 ALA A O 1
ATOM 825 N N . ASP A 1 108 ? -22.472 -6.478 27.642 1.00 85.38 108 ASP A N 1
ATOM 826 C CA . ASP A 1 108 ? -22.627 -5.494 26.567 1.00 85.38 108 ASP A CA 1
ATOM 827 C C . ASP A 1 108 ? -21.250 -4.927 26.176 1.00 85.38 108 ASP A C 1
ATOM 829 O O . ASP A 1 108 ? -20.841 -5.100 25.026 1.00 85.38 108 ASP A O 1
ATOM 833 N N . VAL A 1 109 ? -20.473 -4.437 27.156 1.00 87.69 109 VAL A N 1
ATOM 834 C CA . VAL A 1 109 ? -19.100 -3.933 26.940 1.00 87.69 109 VAL A CA 1
ATOM 835 C C . VAL A 1 109 ? -18.210 -4.975 26.257 1.00 87.69 109 VAL A C 1
ATOM 837 O O . VAL A 1 109 ? -17.547 -4.657 25.271 1.00 87.69 109 VAL A O 1
ATOM 840 N N . ALA A 1 110 ? -18.229 -6.226 26.728 1.00 87.81 110 ALA A N 1
ATOM 841 C CA . ALA A 1 110 ? -17.428 -7.301 26.140 1.00 87.81 110 ALA A CA 1
ATOM 842 C C . ALA A 1 110 ? -17.785 -7.562 24.663 1.00 87.81 110 ALA A C 1
ATOM 844 O O . ALA A 1 110 ? -16.899 -7.709 23.824 1.00 87.81 110 ALA A O 1
ATOM 845 N N . ARG A 1 111 ? -19.079 -7.553 24.310 1.00 88.88 111 ARG A N 1
ATOM 846 C CA . ARG A 1 111 ? -19.527 -7.712 22.912 1.00 88.88 111 ARG A CA 1
ATOM 847 C 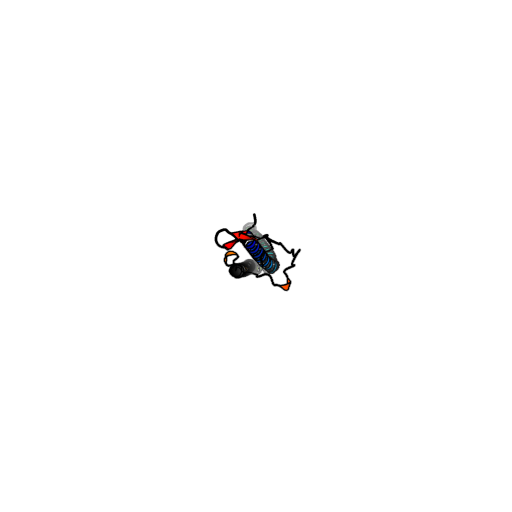C . ARG A 1 111 ? -19.135 -6.526 22.032 1.00 88.88 111 ARG A C 1
ATOM 849 O O . ARG A 1 111 ? -18.856 -6.695 20.841 1.00 88.88 111 ARG A O 1
ATOM 856 N N . ALA A 1 112 ? -19.140 -5.315 22.585 1.00 88.19 112 ALA A N 1
ATOM 857 C CA . ALA A 1 112 ? -18.678 -4.136 21.865 1.00 88.19 112 ALA A CA 1
ATOM 858 C C . ALA A 1 112 ? -17.160 -4.188 21.610 1.00 88.19 112 ALA A C 1
ATOM 860 O O . ALA A 1 112 ? -16.722 -3.818 20.521 1.00 88.19 112 ALA A O 1
ATOM 861 N N . GLU A 1 113 ? -16.371 -4.693 22.560 1.00 89.75 113 GLU A N 1
ATOM 862 C CA . GLU A 1 113 ? -14.924 -4.902 22.408 1.00 89.75 113 GLU A CA 1
ATOM 863 C C . GLU A 1 113 ? -14.603 -5.980 21.362 1.00 89.75 113 GLU A C 1
ATOM 865 O O . GLU A 1 113 ? -13.801 -5.731 20.462 1.00 89.75 113 GLU A O 1
ATOM 870 N N . GLU A 1 114 ? -15.306 -7.115 21.386 1.00 93.12 114 GLU A N 1
ATOM 871 C CA . GLU A 1 114 ? -15.192 -8.172 20.365 1.00 93.12 114 GLU A CA 1
ATOM 872 C C . GLU A 1 114 ? -15.498 -7.637 18.952 1.00 93.12 114 GLU A C 1
ATOM 874 O O . GLU A 1 114 ? -14.843 -7.988 17.968 1.00 93.12 114 GLU A O 1
ATOM 879 N N . SER A 1 115 ? -16.459 -6.713 18.842 1.00 92.75 115 SER A N 1
ATOM 880 C CA . SER A 1 115 ? -16.772 -6.054 17.568 1.00 92.75 115 SER A CA 1
ATOM 881 C C . SER A 1 115 ? -15.607 -5.200 17.051 1.00 92.75 115 SER A C 1
ATOM 883 O O . SER A 1 115 ? -15.366 -5.171 15.844 1.00 92.75 115 SER A O 1
ATOM 885 N N . VAL A 1 116 ? -14.880 -4.507 17.938 1.00 92.25 116 VAL A N 1
ATOM 886 C CA . VAL A 1 116 ? -13.672 -3.745 17.568 1.00 92.25 116 VAL A CA 1
ATOM 887 C C . VAL A 1 116 ? -12.573 -4.698 17.109 1.00 92.25 116 VAL A C 1
ATOM 889 O O . VAL A 1 116 ? -11.987 -4.475 16.051 1.00 92.25 116 VAL A O 1
ATOM 892 N N . GLU A 1 117 ? -12.340 -5.782 17.847 1.00 93.62 117 GLU A N 1
ATOM 893 C CA . GLU A 1 117 ? -11.323 -6.778 17.506 1.00 93.62 117 GLU A CA 1
ATOM 894 C C . GLU A 1 117 ? -11.590 -7.428 16.139 1.00 93.62 117 GLU A C 1
ATOM 896 O O . GLU A 1 117 ? -10.689 -7.529 15.306 1.00 93.62 117 GLU A O 1
ATOM 901 N N . SER A 1 118 ? -12.845 -7.780 15.850 1.00 95.94 118 SER A N 1
ATOM 902 C CA . SER A 1 118 ? -13.243 -8.301 14.538 1.00 95.94 118 SER A CA 1
ATOM 903 C C . SER A 1 118 ? -12.953 -7.311 13.400 1.00 95.94 118 SER A C 1
ATOM 905 O O . SER A 1 118 ? -12.482 -7.699 12.327 1.00 95.94 118 SER A O 1
ATOM 907 N N . ILE A 1 119 ? -13.203 -6.013 13.612 1.00 92.25 119 ILE A N 1
ATOM 908 C CA . ILE A 1 119 ? -12.882 -4.974 12.623 1.00 92.25 119 ILE A CA 1
ATOM 909 C C . ILE A 1 119 ? -11.362 -4.842 12.453 1.00 92.25 119 ILE A C 1
ATOM 911 O O . ILE A 1 119 ? -10.894 -4.726 11.319 1.00 92.25 119 ILE A O 1
ATOM 915 N N . ASP A 1 120 ? -10.591 -4.929 13.536 1.00 88.81 120 ASP A N 1
ATOM 916 C CA . ASP A 1 120 ? -9.126 -4.848 13.504 1.00 88.81 120 ASP A CA 1
ATOM 917 C C . ASP A 1 120 ? -8.506 -6.016 12.736 1.00 88.81 120 ASP A C 1
ATOM 919 O O . ASP A 1 120 ? -7.638 -5.805 11.885 1.00 88.81 120 ASP A O 1
ATOM 923 N N . GLN A 1 121 ? -9.025 -7.230 12.923 1.00 93.81 121 GLN A N 1
ATOM 924 C CA . GLN A 1 121 ? -8.633 -8.396 12.127 1.00 93.81 121 GLN A CA 1
ATOM 925 C C . GLN A 1 121 ? -8.926 -8.191 10.633 1.00 93.81 121 GLN A C 1
ATOM 927 O O . GLN A 1 121 ? -8.095 -8.517 9.782 1.00 93.81 121 GLN A O 1
ATOM 932 N N . ARG A 1 122 ? -10.076 -7.596 10.287 1.00 94.06 122 ARG A N 1
ATOM 933 C CA . ARG A 1 122 ? -10.423 -7.279 8.889 1.00 94.06 122 ARG A CA 1
ATOM 934 C C . ARG A 1 122 ? -9.499 -6.217 8.289 1.00 94.06 122 ARG A C 1
ATOM 936 O O . ARG A 1 122 ? -9.130 -6.338 7.122 1.00 94.06 122 ARG A O 1
ATOM 943 N N . ILE A 1 123 ? -9.111 -5.197 9.060 1.00 89.75 123 ILE A N 1
ATOM 944 C CA . ILE A 1 123 ? -8.132 -4.181 8.634 1.00 89.75 123 ILE A CA 1
ATOM 945 C C . ILE A 1 123 ? -6.765 -4.826 8.392 1.00 89.75 123 ILE A C 1
ATOM 947 O O . ILE A 1 123 ? -6.137 -4.552 7.366 1.00 89.75 123 ILE A O 1
ATOM 951 N N . ALA A 1 124 ? -6.318 -5.693 9.304 1.00 89.06 124 ALA A N 1
ATOM 952 C CA . ALA A 1 124 ? -5.045 -6.394 9.187 1.00 89.06 124 ALA A CA 1
ATOM 953 C C . ALA A 1 124 ? -5.019 -7.302 7.949 1.00 89.06 124 ALA A C 1
ATOM 955 O O . ALA A 1 124 ? -4.092 -7.206 7.146 1.00 89.06 124 ALA A O 1
ATOM 956 N N . GLY A 1 125 ? -6.066 -8.105 7.740 1.00 88.94 125 GLY A N 1
ATOM 957 C CA . GLY A 1 125 ? -6.180 -8.973 6.566 1.00 88.94 125 GLY A CA 1
ATOM 958 C C . GLY A 1 125 ? -6.181 -8.191 5.251 1.00 88.94 125 GLY A C 1
ATOM 959 O O . GLY A 1 125 ? -5.454 -8.536 4.324 1.00 88.94 125 GLY A O 1
ATOM 960 N N . LEU A 1 126 ? -6.924 -7.081 5.183 1.00 89.69 126 LEU A N 1
ATOM 961 C CA . LEU A 1 126 ? -6.960 -6.243 3.981 1.00 89.69 126 LEU A CA 1
ATOM 962 C C . LEU A 1 126 ? -5.619 -5.538 3.714 1.00 89.69 126 LEU A C 1
ATOM 964 O O . LEU A 1 126 ? -5.227 -5.370 2.561 1.00 89.69 126 LEU A O 1
ATOM 968 N N . SER A 1 127 ? -4.906 -5.138 4.770 1.00 83.75 127 SER A N 1
ATOM 969 C CA . SER A 1 127 ? -3.557 -4.570 4.654 1.00 83.75 127 SER A CA 1
ATOM 970 C C . SER A 1 127 ? -2.560 -5.609 4.136 1.00 83.75 127 SER A C 1
ATOM 972 O O . SER A 1 127 ? -1.774 -5.307 3.244 1.00 83.75 127 SER A O 1
ATOM 974 N N . GLN A 1 128 ? -2.634 -6.850 4.627 1.00 90.38 128 GLN A N 1
ATOM 975 C CA . GLN A 1 128 ? -1.806 -7.955 4.134 1.00 90.38 128 GLN A CA 1
ATOM 976 C C . GLN A 1 128 ? -2.093 -8.285 2.663 1.00 90.38 128 GLN A C 1
ATOM 978 O O . GLN A 1 128 ? -1.159 -8.511 1.898 1.00 90.38 128 GLN A O 1
ATOM 983 N N . GLU A 1 129 ? -3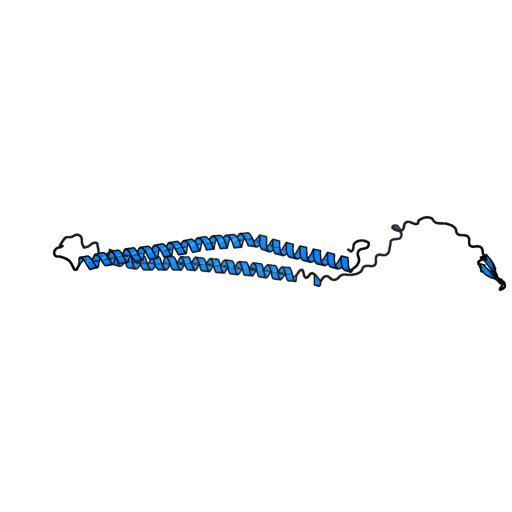.362 -8.272 2.246 1.00 90.50 129 GLU A N 1
ATOM 984 C CA . GLU A 1 129 ? -3.747 -8.473 0.842 1.00 90.50 129 GLU A CA 1
ATOM 985 C C . GLU A 1 129 ? -3.162 -7.379 -0.068 1.00 90.50 129 GLU A C 1
ATOM 987 O O . GLU A 1 129 ? -2.645 -7.678 -1.146 1.00 90.50 129 GLU A O 1
ATOM 992 N N . LEU A 1 130 ? -3.195 -6.116 0.377 1.00 88.88 130 LEU A N 1
ATOM 993 C CA . LEU A 1 130 ? -2.589 -4.998 -0.348 1.00 88.88 130 LEU A CA 1
ATOM 994 C C . LEU A 1 130 ? -1.070 -5.167 -0.480 1.00 88.88 130 LEU A C 1
ATOM 996 O O . LEU A 1 130 ? -0.545 -5.039 -1.586 1.00 88.88 130 LEU A O 1
ATOM 1000 N N . GLU A 1 131 ? -0.374 -5.478 0.614 1.00 84.88 131 GLU A N 1
ATOM 1001 C CA . GLU A 1 131 ? 1.078 -5.699 0.600 1.00 84.88 131 GLU A CA 1
ATOM 1002 C C . GLU A 1 131 ? 1.464 -6.869 -0.315 1.00 84.88 131 GLU A C 1
ATOM 1004 O O . GLU A 1 131 ? 2.367 -6.745 -1.144 1.00 84.88 131 GLU A O 1
ATOM 1009 N N . ALA A 1 132 ? 0.726 -7.981 -0.253 1.00 90.25 132 ALA A N 1
ATOM 1010 C CA . ALA A 1 132 ? 0.939 -9.123 -1.139 1.00 90.25 132 ALA A CA 1
ATOM 1011 C C . ALA A 1 132 ? 0.728 -8.755 -2.618 1.00 90.25 132 ALA A C 1
ATOM 1013 O O . ALA A 1 132 ? 1.522 -9.147 -3.477 1.00 90.25 132 ALA A O 1
ATOM 1014 N N . ALA A 1 133 ? -0.305 -7.964 -2.927 1.00 89.75 133 ALA A N 1
ATOM 1015 C CA . ALA A 1 133 ? -0.563 -7.491 -4.285 1.00 89.75 133 ALA A CA 1
ATOM 1016 C C . ALA A 1 133 ? 0.550 -6.559 -4.799 1.00 89.75 133 ALA A C 1
ATOM 1018 O O . ALA A 1 133 ? 0.974 -6.685 -5.950 1.00 89.75 133 ALA A O 1
ATOM 1019 N N . ILE A 1 134 ? 1.057 -5.654 -3.954 1.00 87.38 134 ILE A N 1
ATOM 1020 C CA . ILE A 1 134 ? 2.178 -4.762 -4.290 1.00 87.38 134 ILE A CA 1
ATOM 1021 C C . ILE A 1 134 ? 3.459 -5.569 -4.531 1.00 87.38 134 ILE A C 1
ATOM 1023 O O . ILE A 1 134 ? 4.168 -5.319 -5.512 1.00 87.38 134 ILE A O 1
ATOM 1027 N N . ALA A 1 135 ? 3.749 -6.553 -3.677 1.00 86.88 135 ALA A N 1
ATOM 1028 C CA . ALA A 1 135 ? 4.920 -7.414 -3.809 1.00 86.88 135 ALA A CA 1
ATOM 1029 C C . ALA A 1 135 ? 4.884 -8.233 -5.111 1.00 86.88 135 ALA A C 1
ATOM 1031 O O . ALA A 1 135 ? 5.862 -8.240 -5.863 1.00 86.88 135 ALA A O 1
ATOM 1032 N N . ALA A 1 136 ? 3.740 -8.848 -5.429 1.00 88.00 136 ALA A N 1
ATOM 1033 C CA . ALA A 1 136 ? 3.548 -9.599 -6.670 1.00 88.00 136 ALA A CA 1
ATOM 1034 C C . ALA A 1 136 ? 3.753 -8.718 -7.917 1.00 88.00 136 ALA A C 1
ATOM 1036 O O . ALA A 1 136 ? 4.435 -9.116 -8.863 1.00 88.00 136 ALA A O 1
ATOM 1037 N N . GLN A 1 137 ? 3.222 -7.491 -7.901 1.00 83.75 137 GLN A N 1
ATOM 1038 C CA . GLN A 1 137 ? 3.367 -6.555 -9.016 1.00 83.75 137 GLN A CA 1
ATOM 1039 C C . GLN A 1 137 ? 4.808 -6.048 -9.168 1.00 83.75 137 GLN A C 1
ATOM 1041 O O . GLN A 1 137 ? 5.304 -5.887 -10.286 1.00 83.75 137 GLN A O 1
ATOM 1046 N N . SER A 1 138 ? 5.500 -5.827 -8.049 1.00 79.69 138 SER A N 1
ATOM 1047 C CA . SER A 1 138 ? 6.895 -5.376 -8.037 1.00 79.69 138 SER A CA 1
ATOM 1048 C C . SER A 1 138 ? 7.838 -6.428 -8.624 1.00 79.69 138 SER A C 1
ATOM 1050 O O . SER A 1 138 ? 8.736 -6.070 -9.385 1.00 79.69 138 SER A O 1
ATOM 1052 N N . ALA A 1 139 ? 7.591 -7.715 -8.353 1.00 78.44 139 ALA A N 1
ATOM 1053 C CA . ALA A 1 139 ? 8.355 -8.823 -8.929 1.00 78.44 139 ALA A CA 1
ATOM 1054 C C . ALA A 1 139 ? 8.190 -8.944 -10.459 1.00 78.44 139 ALA A C 1
ATOM 1056 O O . ALA A 1 139 ? 9.132 -9.310 -11.156 1.00 78.44 139 ALA A O 1
ATOM 1057 N N . SER A 1 140 ? 7.017 -8.601 -11.005 1.00 72.31 140 SER A N 1
ATOM 1058 C CA . SER A 1 140 ? 6.750 -8.651 -12.453 1.00 72.31 140 SER A CA 1
ATOM 1059 C C . SER A 1 140 ? 7.436 -7.536 -13.254 1.00 72.31 140 SER A C 1
ATOM 1061 O O . SER A 1 140 ? 7.555 -7.653 -14.475 1.00 72.31 140 SER A O 1
ATOM 1063 N N . LEU A 1 141 ? 7.812 -6.429 -12.612 1.00 68.00 141 LEU A N 1
ATOM 1064 C CA . LEU A 1 141 ? 8.279 -5.207 -13.275 1.00 68.00 141 LEU A CA 1
ATOM 1065 C C . LEU A 1 141 ? 9.706 -4.849 -12.854 1.00 68.00 141 LEU A C 1
ATOM 1067 O O . LEU A 1 141 ? 9.999 -3.676 -12.603 1.00 68.00 141 LEU A O 1
ATOM 1071 N N . ASP A 1 142 ? 10.601 -5.830 -12.744 1.00 71.00 142 ASP A N 1
ATOM 1072 C CA . ASP A 1 142 ? 12.004 -5.551 -12.448 1.00 71.00 142 ASP A CA 1
ATOM 1073 C C . ASP A 1 142 ? 12.651 -4.753 -13.596 1.00 71.00 142 ASP A C 1
ATOM 1075 O O . ASP A 1 142 ? 12.819 -5.230 -14.719 1.00 71.00 142 ASP A O 1
ATOM 1079 N N . ALA A 1 143 ? 13.013 -3.501 -13.304 1.00 68.00 143 ALA A N 1
ATOM 1080 C CA . ALA A 1 143 ? 13.614 -2.588 -14.274 1.00 68.00 143 ALA A CA 1
ATOM 1081 C C . ALA A 1 143 ? 15.054 -2.994 -14.627 1.00 68.00 143 ALA A C 1
ATOM 1083 O O . ALA A 1 143 ? 15.565 -2.587 -15.671 1.00 68.00 143 ALA A O 1
ATOM 1084 N N . ASN A 1 144 ? 15.700 -3.797 -13.777 1.00 68.81 144 ASN A N 1
ATOM 1085 C CA . ASN A 1 144 ? 17.061 -4.275 -14.001 1.00 68.81 144 ASN A CA 1
ATOM 1086 C C . ASN A 1 144 ? 17.102 -5.525 -14.893 1.00 68.81 144 ASN A C 1
ATOM 1088 O O . ASN A 1 144 ? 18.140 -5.810 -15.482 1.00 68.81 144 ASN A O 1
ATOM 1092 N N . ALA A 1 145 ? 15.975 -6.223 -15.063 1.00 74.31 145 ALA A N 1
ATOM 1093 C CA . ALA A 1 145 ? 15.862 -7.402 -15.923 1.00 74.31 145 ALA A CA 1
ATOM 1094 C C . ALA A 1 145 ? 15.643 -7.068 -17.417 1.00 74.31 145 ALA A C 1
ATOM 1096 O O . ALA A 1 145 ? 15.500 -7.966 -18.252 1.00 74.31 145 ALA A O 1
ATOM 1097 N N . LEU A 1 146 ? 15.604 -5.782 -17.789 1.00 77.56 146 LEU A N 1
ATOM 1098 C CA . LEU A 1 146 ? 15.373 -5.351 -19.170 1.00 77.56 146 LEU A CA 1
ATOM 1099 C C . LEU A 1 146 ? 16.556 -5.726 -20.075 1.00 77.56 146 LEU A C 1
ATOM 1101 O O . LEU A 1 146 ? 17.609 -5.090 -20.059 1.00 77.56 146 LEU A O 1
ATOM 1105 N N . THR A 1 147 ? 16.358 -6.739 -20.921 1.00 81.50 147 THR A N 1
ATOM 1106 C CA . THR A 1 147 ? 17.346 -7.145 -21.928 1.00 81.50 147 THR A CA 1
ATOM 1107 C C . THR A 1 147 ? 17.275 -6.215 -23.137 1.00 81.50 147 THR A C 1
ATOM 1109 O O . THR A 1 147 ? 16.274 -6.191 -23.856 1.00 81.50 147 THR A O 1
ATOM 1112 N N . ILE A 1 148 ? 18.346 -5.461 -23.383 1.00 85.19 148 ILE A N 1
ATOM 1113 C CA . ILE A 1 148 ? 18.491 -4.626 -24.581 1.00 85.19 148 ILE A CA 1
ATOM 1114 C C . ILE A 1 148 ? 19.147 -5.464 -25.677 1.00 85.19 148 ILE A C 1
ATOM 1116 O O . ILE A 1 148 ? 20.118 -6.172 -25.422 1.00 85.19 148 ILE A O 1
ATOM 1120 N N . ARG A 1 149 ? 18.607 -5.393 -26.895 1.00 87.25 149 ARG A N 1
ATOM 1121 C CA . ARG A 1 149 ? 19.199 -6.014 -28.083 1.00 87.25 149 ARG A CA 1
ATOM 1122 C C . ARG A 1 149 ? 19.526 -4.943 -29.104 1.00 87.25 149 ARG A C 1
ATOM 1124 O O . ARG A 1 149 ? 18.676 -4.105 -29.408 1.00 87.25 149 ARG A O 1
ATOM 1131 N N . GLU A 1 150 ? 20.734 -5.010 -29.636 1.00 87.38 150 GLU A N 1
ATOM 1132 C CA . GLU A 1 150 ? 21.130 -4.213 -30.785 1.00 87.38 150 GLU A CA 1
ATOM 1133 C C . GLU A 1 150 ? 20.547 -4.828 -32.060 1.00 87.38 150 GLU A C 1
ATOM 1135 O O . GLU A 1 150 ? 20.543 -6.047 -32.242 1.00 87.38 150 GLU A O 1
ATOM 1140 N N . VAL A 1 151 ? 20.017 -3.975 -32.932 1.00 88.19 151 VAL A N 1
ATOM 1141 C CA . VAL A 1 151 ? 19.530 -4.370 -34.252 1.00 88.19 151 VAL A CA 1
ATOM 1142 C C . VAL A 1 151 ? 20.198 -3.460 -35.263 1.00 88.19 151 VAL A C 1
ATOM 1144 O O . VAL A 1 151 ? 19.958 -2.254 -35.272 1.00 88.19 151 VAL A O 1
ATOM 1147 N N . GLN A 1 152 ? 21.024 -4.046 -36.123 1.00 84.62 152 GLN A N 1
ATOM 1148 C CA . GLN A 1 152 ? 21.653 -3.313 -37.208 1.00 84.62 152 GLN A CA 1
ATOM 1149 C C . GLN A 1 152 ? 20.631 -3.096 -38.327 1.00 84.62 152 GLN A C 1
ATOM 1151 O O . GLN A 1 152 ? 20.086 -4.047 -38.890 1.00 84.62 152 GLN A O 1
ATOM 1156 N N . LEU A 1 153 ? 20.350 -1.832 -38.641 1.00 83.38 153 LEU A N 1
ATOM 1157 C CA . LEU A 1 153 ? 19.433 -1.454 -39.712 1.00 83.38 153 LEU A CA 1
ATOM 1158 C C . LEU A 1 153 ? 20.247 -1.033 -40.935 1.00 83.38 153 LEU A C 1
ATOM 1160 O O . LEU A 1 153 ? 20.841 0.043 -40.954 1.00 83.38 153 LEU A O 1
ATOM 1164 N N . ALA A 1 154 ? 20.281 -1.888 -41.958 1.00 85.06 154 ALA A N 1
ATOM 1165 C CA . ALA A 1 154 ? 20.859 -1.520 -43.245 1.00 85.06 154 ALA A CA 1
ATOM 1166 C C . ALA A 1 154 ? 19.919 -0.545 -43.980 1.00 85.06 154 ALA A C 1
ATOM 1168 O O . ALA A 1 154 ? 18.708 -0.798 -44.028 1.00 85.06 154 ALA A O 1
ATOM 1169 N N . PRO A 1 155 ? 20.438 0.546 -44.575 1.00 82.88 155 PRO A N 1
ATOM 1170 C CA . PRO A 1 155 ? 19.620 1.434 -45.387 1.00 82.88 155 PRO A CA 1
ATOM 1171 C C . PRO A 1 155 ? 19.064 0.659 -46.584 1.00 82.88 155 PRO A C 1
ATOM 1173 O O . PRO A 1 155 ? 19.788 -0.074 -47.264 1.00 82.88 155 PRO A O 1
ATOM 1176 N N . ARG A 1 156 ? 17.768 0.814 -46.864 1.00 88.31 156 ARG A N 1
ATOM 1177 C CA . ARG A 1 156 ? 17.186 0.249 -48.083 1.00 88.31 156 ARG A CA 1
ATOM 1178 C C . ARG A 1 156 ? 17.626 1.093 -49.269 1.00 88.31 156 ARG A C 1
ATOM 1180 O O . ARG A 1 156 ? 17.702 2.312 -49.166 1.00 88.31 156 ARG A O 1
ATOM 1187 N N . LYS A 1 157 ? 17.839 0.468 -50.430 1.00 84.25 157 LYS A N 1
ATOM 1188 C CA . LYS A 1 157 ? 18.188 1.188 -51.669 1.00 84.25 157 LYS A CA 1
ATOM 1189 C C . LYS A 1 157 ? 17.157 2.269 -52.034 1.00 84.25 157 LYS A C 1
ATOM 1191 O O . LYS A 1 157 ? 17.537 3.288 -52.592 1.00 84.25 157 LYS A O 1
ATOM 1196 N N . SER A 1 158 ? 15.882 2.055 -51.692 1.00 86.88 158 SER A N 1
ATOM 1197 C CA . SER A 1 158 ? 14.795 3.032 -51.857 1.00 86.88 158 SER A CA 1
ATOM 1198 C C . SER A 1 158 ? 14.958 4.296 -51.012 1.00 86.88 158 SER A C 1
ATOM 1200 O O . SER A 1 158 ? 14.426 5.336 -51.379 1.00 86.88 158 SER A O 1
ATOM 1202 N N . ASP A 1 159 ? 15.687 4.205 -49.900 1.00 85.56 159 ASP A N 1
ATOM 1203 C CA . ASP A 1 159 ? 15.800 5.264 -48.895 1.00 85.56 159 ASP A CA 1
ATOM 1204 C C . ASP A 1 159 ? 17.100 6.073 -49.088 1.00 85.56 159 ASP A C 1
ATOM 1206 O O . ASP A 1 159 ? 17.372 7.023 -48.355 1.00 85.56 159 ASP A O 1
ATOM 1210 N N . ILE A 1 160 ? 17.916 5.708 -50.088 1.00 86.44 160 ILE A N 1
ATOM 1211 C CA . ILE A 1 160 ? 19.165 6.387 -50.442 1.00 86.44 160 ILE A CA 1
ATOM 1212 C C . ILE A 1 160 ? 18.875 7.416 -51.534 1.00 86.44 160 ILE A C 1
ATOM 1214 O O . ILE A 1 160 ? 18.610 7.071 -52.685 1.00 86.44 160 ILE A O 1
ATOM 1218 N N . THR A 1 161 ? 18.988 8.699 -51.191 1.00 88.19 161 THR A N 1
ATOM 1219 C CA . THR A 1 161 ? 18.975 9.776 -52.187 1.00 88.19 161 THR A CA 1
ATOM 1220 C C . THR A 1 161 ? 20.375 9.932 -52.770 1.00 88.19 161 THR A C 1
ATOM 1222 O O . THR A 1 161 ? 21.308 10.318 -52.067 1.00 88.19 161 THR A O 1
ATOM 1225 N N . ILE A 1 162 ? 20.534 9.634 -54.060 1.00 87.31 162 ILE A N 1
ATOM 1226 C CA . ILE A 1 162 ? 21.778 9.925 -54.775 1.00 87.31 162 ILE A CA 1
ATOM 1227 C C . ILE A 1 162 ? 21.801 11.429 -55.046 1.00 87.31 162 ILE A C 1
ATOM 1229 O O . ILE A 1 162 ? 20.919 11.957 -55.720 1.00 87.31 162 ILE A O 1
ATOM 1233 N N . GLY A 1 163 ? 22.794 12.113 -54.481 1.00 85.56 163 GLY A N 1
ATOM 1234 C CA . GLY A 1 163 ? 23.032 13.530 -54.729 1.00 85.56 163 GLY A CA 1
ATOM 1235 C C . GLY A 1 163 ? 23.609 13.781 -56.126 1.00 85.56 163 GLY A C 1
ATOM 1236 O O . GLY A 1 163 ? 23.238 13.160 -57.119 1.00 85.56 163 GLY A O 1
ATOM 1237 N N . ARG A 1 164 ? 24.558 14.711 -56.225 1.00 87.38 164 ARG A N 1
ATOM 1238 C CA . ARG A 1 164 ? 25.169 15.062 -57.509 1.00 87.38 164 ARG A CA 1
ATOM 1239 C C . ARG A 1 164 ? 26.168 13.992 -57.954 1.00 87.38 164 ARG A C 1
ATOM 1241 O O . ARG A 1 164 ? 27.211 13.825 -57.330 1.00 87.38 164 ARG A O 1
ATOM 1248 N N . VAL A 1 165 ? 25.879 13.341 -59.077 1.00 89.62 165 VAL A N 1
ATOM 1249 C CA . VAL A 1 165 ? 26.847 12.507 -59.801 1.00 89.62 165 VAL A CA 1
ATOM 1250 C C . VAL A 1 165 ? 27.667 13.407 -60.722 1.00 89.62 165 VAL A C 1
ATOM 1252 O O . VAL A 1 165 ? 27.104 14.229 -61.444 1.00 89.62 165 VAL A O 1
ATOM 1255 N N . GLN A 1 166 ? 28.992 13.280 -60.683 1.00 91.50 166 GLN A N 1
ATOM 1256 C CA . GLN A 1 166 ? 29.908 14.020 -61.552 1.00 91.50 166 GLN A CA 1
ATOM 1257 C C . GLN A 1 166 ? 30.871 13.048 -62.222 1.00 91.50 166 GLN A C 1
ATOM 1259 O O . GLN A 1 166 ? 31.298 12.069 -61.611 1.00 91.50 166 GLN A O 1
ATOM 1264 N N . LEU A 1 167 ? 31.217 13.335 -63.474 1.00 89.25 167 LEU A N 1
ATOM 1265 C CA . LEU A 1 167 ? 32.263 12.618 -64.185 1.00 89.25 167 LEU A CA 1
ATOM 1266 C C . LEU A 1 167 ? 33.605 13.264 -63.839 1.00 89.25 167 LEU A C 1
ATOM 1268 O O . LEU A 1 167 ? 33.846 14.413 -64.205 1.00 89.25 167 LEU A O 1
ATOM 1272 N N . LEU A 1 168 ? 34.467 12.530 -63.138 1.00 86.81 168 LEU A N 1
ATOM 1273 C CA . LEU A 1 168 ? 35.847 12.942 -62.911 1.00 86.81 168 LEU A CA 1
ATOM 1274 C C . LEU A 1 168 ? 36.732 12.284 -63.966 1.00 86.81 168 LEU A C 1
ATOM 1276 O O . LEU A 1 168 ? 36.798 11.059 -64.052 1.00 86.81 168 LEU A O 1
ATOM 1280 N N . TRP A 1 169 ? 37.418 13.103 -64.757 1.00 86.94 169 TRP A N 1
ATOM 1281 C CA . TRP A 1 169 ? 38.485 12.627 -65.623 1.00 86.94 169 TRP A CA 1
ATOM 1282 C C . TRP A 1 169 ? 39.822 12.802 -64.907 1.00 86.94 169 TRP A C 1
ATOM 1284 O O . TRP A 1 169 ? 40.228 13.920 -64.592 1.00 86.94 169 TRP A O 1
ATOM 1294 N N . THR A 1 170 ? 40.495 11.689 -64.642 1.00 86.00 170 THR A N 1
ATOM 1295 C CA . THR A 1 170 ? 41.869 11.673 -64.138 1.00 86.00 170 THR A CA 1
ATOM 1296 C C . THR A 1 170 ? 42.812 11.514 -65.331 1.00 86.00 170 THR A C 1
ATOM 1298 O O . THR A 1 170 ? 42.667 10.529 -66.063 1.00 86.00 170 THR A O 1
ATOM 1301 N N . PRO A 1 171 ? 43.761 12.430 -65.568 1.00 87.75 171 PRO A N 1
ATOM 1302 C CA . PRO A 1 171 ? 44.737 12.253 -66.628 1.00 87.75 171 PRO A CA 1
ATOM 1303 C C . PRO A 1 171 ? 45.707 11.130 -66.271 1.00 87.75 171 PRO A C 1
ATOM 1305 O O . PRO A 1 171 ? 46.299 11.111 -65.192 1.00 87.75 171 PRO A O 1
ATOM 1308 N N . TRP A 1 172 ? 45.911 10.227 -67.223 1.00 89.00 172 TRP A N 1
ATOM 1309 C CA . TRP A 1 172 ? 46.908 9.167 -67.148 1.00 89.00 172 TRP A CA 1
ATOM 1310 C C . TRP A 1 172 ? 47.968 9.403 -68.217 1.00 89.00 172 TRP A C 1
ATOM 1312 O O . TRP A 1 172 ? 47.652 9.800 -69.341 1.00 89.00 172 TRP A O 1
ATOM 1322 N N . ARG A 1 173 ? 49.228 9.136 -67.877 1.00 88.69 173 ARG A N 1
ATOM 1323 C CA . ARG A 1 173 ? 50.352 9.113 -68.820 1.00 88.69 173 ARG A CA 1
ATOM 1324 C C . ARG A 1 173 ? 51.026 7.747 -68.786 1.00 88.69 173 ARG A C 1
ATOM 1326 O O . ARG A 1 173 ? 50.812 6.961 -67.871 1.00 88.69 173 ARG A O 1
ATOM 1333 N N . ARG A 1 174 ? 51.862 7.457 -69.779 1.00 89.31 174 ARG A N 1
ATOM 1334 C CA . ARG A 1 174 ? 52.669 6.233 -69.791 1.00 89.31 174 ARG A CA 1
ATOM 1335 C C . ARG A 1 174 ? 53.958 6.462 -68.995 1.00 89.31 174 ARG A C 1
ATOM 1337 O O . ARG A 1 174 ? 54.686 7.410 -69.281 1.00 89.31 174 ARG A O 1
ATOM 1344 N N . GLY A 1 175 ? 54.201 5.632 -67.988 1.00 87.75 175 GLY A N 1
ATOM 1345 C CA . GLY A 1 175 ? 55.411 5.612 -67.172 1.00 87.75 175 GLY A CA 1
ATOM 1346 C C . GLY A 1 175 ? 56.622 5.092 -67.946 1.00 87.75 175 GLY A C 1
ATOM 1347 O O . GLY A 1 175 ? 56.491 4.534 -69.038 1.00 87.75 175 GLY A O 1
ATOM 1348 N N . ALA A 1 176 ? 57.816 5.281 -67.378 1.00 86.44 176 ALA A N 1
ATOM 1349 C CA . ALA A 1 176 ? 59.077 4.836 -67.982 1.00 86.44 176 ALA A CA 1
ATOM 1350 C C . ALA A 1 176 ? 59.166 3.303 -68.132 1.00 86.44 176 ALA A C 1
ATOM 1352 O O . ALA A 1 176 ? 59.886 2.801 -68.989 1.00 86.44 176 ALA A O 1
ATOM 1353 N N . ASP A 1 177 ? 58.397 2.572 -67.328 1.00 90.50 177 ASP A N 1
ATOM 1354 C CA . ASP A 1 177 ? 58.204 1.121 -67.369 1.00 90.50 177 ASP A CA 1
ATOM 1355 C C . ASP A 1 177 ? 57.135 0.673 -68.387 1.00 90.50 177 ASP A C 1
ATOM 1357 O O . ASP A 1 177 ? 56.901 -0.520 -68.572 1.00 90.50 177 ASP A O 1
ATOM 1361 N N . GLY A 1 178 ? 56.486 1.619 -69.071 1.00 85.31 178 GLY A N 1
ATOM 1362 C CA . GLY A 1 178 ? 55.438 1.359 -70.048 1.00 85.31 178 GLY A CA 1
ATOM 1363 C C . GLY A 1 178 ? 54.031 1.221 -69.462 1.00 85.31 178 GLY A C 1
ATOM 1364 O O . GLY A 1 178 ? 53.101 1.077 -70.264 1.00 85.31 178 GLY A O 1
ATOM 1365 N N . PHE A 1 179 ? 53.859 1.311 -68.138 1.00 90.00 179 PHE A N 1
ATOM 1366 C CA . PHE A 1 179 ? 52.568 1.192 -67.452 1.00 90.00 179 PHE A CA 1
ATOM 1367 C C . PHE A 1 179 ? 51.893 2.558 -67.227 1.00 90.00 179 PHE A C 1
ATOM 1369 O O . PHE A 1 179 ? 52.575 3.580 -67.185 1.00 90.00 179 PHE A O 1
ATOM 1376 N N . PRO A 1 180 ? 50.551 2.633 -67.120 1.00 87.94 180 PRO A N 1
ATOM 1377 C CA . PRO A 1 180 ? 49.859 3.885 -66.818 1.00 87.94 180 PRO A CA 1
ATOM 1378 C C . PRO A 1 180 ? 50.243 4.417 -65.431 1.00 87.94 180 PRO A C 1
ATOM 1380 O O . PRO A 1 180 ? 50.127 3.704 -64.439 1.00 87.94 180 PRO A O 1
ATOM 1383 N N . VAL A 1 181 ? 50.643 5.683 -65.364 1.00 88.56 181 VAL A N 1
ATOM 1384 C CA . VAL A 1 181 ? 50.874 6.427 -64.120 1.00 88.56 181 VAL A CA 1
ATOM 1385 C C . VAL A 1 181 ? 50.030 7.698 -64.122 1.00 88.56 181 VAL A C 1
ATOM 1387 O O . VAL A 1 181 ? 49.711 8.235 -65.190 1.00 88.56 181 VAL A O 1
ATOM 1390 N N . GLU A 1 182 ? 49.658 8.180 -62.939 1.00 86.38 182 GLU A N 1
ATOM 1391 C CA . GLU A 1 182 ? 48.930 9.443 -62.800 1.00 86.38 182 GLU A CA 1
ATOM 1392 C C . GLU A 1 182 ? 49.737 10.579 -63.444 1.00 86.38 182 GLU A C 1
ATOM 1394 O O . GLU A 1 182 ? 50.969 10.639 -63.351 1.00 86.38 182 GLU A O 1
ATOM 1399 N N . ALA A 1 183 ? 49.058 11.449 -64.196 1.00 78.81 183 ALA A N 1
ATOM 1400 C CA . ALA A 1 183 ? 49.741 12.520 -64.912 1.00 78.81 183 ALA A CA 1
ATOM 1401 C C . ALA A 1 183 ? 50.137 13.706 -64.012 1.00 78.81 183 ALA A C 1
ATOM 1403 O O . ALA A 1 183 ? 50.815 14.606 -64.514 1.00 78.81 183 ALA A O 1
ATOM 1404 N N . PHE A 1 184 ? 49.779 13.677 -62.724 1.00 70.25 184 PHE A N 1
ATOM 1405 C CA . PHE A 1 184 ? 50.184 14.632 -61.691 1.00 70.25 184 PHE A CA 1
ATOM 1406 C C . PHE A 1 184 ? 51.142 13.974 -60.703 1.00 70.25 184 PHE A C 1
ATOM 1408 O O . PHE A 1 184 ? 50.888 12.808 -60.339 1.00 70.25 184 PHE A O 1
#

Foldseek 3Di:
DDDVPDDPVNVLVVLLVVLVVVLVVVLVVLCVVLVVVLVVLVVVLVVLVVQLVVLVVVLVVLVVVVVVVVVVVVVVVPDDDDDPDPPPPPVVVVVVVSVVVSVVSVVSSVVSVVSSVVSVVVSVVSVVVSVVVSVVSCVVRPSVPDDDDDDDDDDDPVRDDDDDDDDDDFDWDQDPVRDTDGPD

Secondary structure (DSSP, 8-state):
-PPTT--HHHHHHHHHHHHHHHHHHHHHHHHHHHHHHHHHHHHHHHHHHHHHHHHHHHHHHHHHHHHHHHHHHHHTSSS------TTGGGSHHHHHHHHHHHHHHHHHHHHHHHHHHHHHHHHHHHHHHHHHHHHHHHHHT-GGG--------PPPGGG--------PPPPEEE-TTSSEEE--

Sequence (184 aa):
MSRPGEGEGDFRARLQLAAREKRDAEVDRLRQKYAPKLKSLQDQRLKAMQRVEREREQASQQKLNTALSLGATVLGALLGRKVLSSTNVGRATSAARSATRIGKEAADVARAEESVESIDQRIAGLSQELEAAIAAQSASLDANALTIREVQLAPRKSDITIGRVQLLWTPWRRGADGFPVEAF